Protein AF-A0A2V8UGN7-F1 (afdb_monomer_lite)

pLDDT: mean 77.22, std 15.05, range [33.19, 98.25]

Structure (mmCIF, N/CA/C/O backbone):
data_AF-A0A2V8UGN7-F1
#
_entry.id   AF-A0A2V8UGN7-F1
#
loop_
_atom_site.group_PDB
_atom_site.id
_atom_site.type_symbol
_atom_site.label_atom_id
_atom_site.label_alt_id
_atom_site.label_comp_id
_atom_site.label_asym_id
_atom_site.label_entity_id
_atom_site.label_seq_id
_atom_site.pdbx_PDB_ins_code
_atom_site.Cartn_x
_atom_site.Cartn_y
_atom_site.Cartn_z
_atom_site.occupancy
_atom_site.B_iso_or_equiv
_atom_site.auth_seq_id
_atom_site.auth_comp_id
_atom_site.auth_asym_id
_atom_site.auth_atom_id
_atom_site.pdbx_PDB_model_num
ATOM 1 N N . MET A 1 1 ? -15.338 -8.500 -14.819 1.00 72.00 1 MET A N 1
ATOM 2 C CA . MET A 1 1 ? -15.144 -8.868 -16.241 1.00 72.00 1 MET A CA 1
ATOM 3 C C . MET A 1 1 ? -15.107 -10.379 -16.374 1.00 72.00 1 MET A C 1
ATOM 5 O O . MET A 1 1 ? -14.437 -11.025 -15.579 1.00 72.00 1 MET A O 1
ATOM 9 N N . ASP A 1 2 ? -15.785 -10.918 -17.381 1.00 72.50 2 ASP A N 1
ATOM 10 C CA . ASP A 1 2 ? -15.810 -12.334 -17.727 1.00 72.50 2 ASP A CA 1
ATOM 11 C C . ASP A 1 2 ? -15.238 -12.531 -19.134 1.00 72.50 2 ASP A C 1
ATOM 13 O O . ASP A 1 2 ? -15.900 -12.341 -20.152 1.00 72.50 2 ASP A O 1
ATOM 17 N N . THR A 1 3 ? -13.972 -12.928 -19.200 1.00 68.25 3 THR A N 1
ATOM 18 C CA . THR A 1 3 ? -13.304 -13.133 -20.489 1.00 68.25 3 THR A CA 1
ATOM 19 C C . THR A 1 3 ? -13.644 -14.459 -21.154 1.00 68.25 3 THR A C 1
ATOM 21 O O . THR A 1 3 ? -13.237 -14.655 -22.291 1.00 68.25 3 THR A O 1
ATOM 24 N N . LYS A 1 4 ? -14.335 -15.382 -20.470 1.00 73.25 4 LYS A N 1
ATOM 25 C CA . LYS A 1 4 ? -14.827 -16.615 -21.103 1.00 73.25 4 LYS A CA 1
ATOM 26 C C . LYS A 1 4 ? -16.078 -16.320 -21.918 1.00 73.25 4 LYS A C 1
ATOM 28 O O . LYS A 1 4 ? -16.196 -16.801 -23.036 1.00 73.25 4 LYS A O 1
ATOM 33 N N . ASN A 1 5 ? -16.963 -15.492 -21.367 1.00 74.19 5 ASN A N 1
ATOM 34 C CA . ASN A 1 5 ? -18.189 -15.067 -22.038 1.00 74.19 5 ASN A CA 1
ATOM 35 C C . ASN A 1 5 ? -18.016 -13.786 -22.870 1.00 74.19 5 ASN A C 1
ATOM 37 O O . ASN A 1 5 ? -18.963 -13.353 -23.518 1.00 74.19 5 ASN A O 1
ATOM 41 N N . GLY A 1 6 ? -16.821 -13.186 -22.871 1.00 78.81 6 GLY A N 1
ATOM 42 C CA . GLY A 1 6 ? -16.523 -11.993 -23.662 1.00 78.81 6 GLY A CA 1
ATOM 43 C C . GLY A 1 6 ? -17.274 -10.754 -23.176 1.00 78.81 6 GLY A C 1
ATOM 44 O O . GLY A 1 6 ? -17.647 -9.909 -23.982 1.00 78.81 6 GLY A O 1
ATOM 45 N N . THR A 1 7 ? -17.532 -10.642 -21.872 1.00 81.75 7 THR A N 1
ATOM 46 C CA . THR A 1 7 ? -18.342 -9.558 -21.309 1.00 81.75 7 THR A CA 1
ATOM 47 C C . THR A 1 7 ? -17.647 -8.819 -20.174 1.00 81.75 7 THR A C 1
ATOM 49 O O . THR A 1 7 ? -16.797 -9.347 -19.452 1.00 81.75 7 THR A O 1
ATOM 52 N N . TYR A 1 8 ? -18.010 -7.557 -19.986 1.00 83.50 8 TYR A N 1
ATOM 53 C CA . TYR A 1 8 ? -17.554 -6.748 -18.859 1.00 83.50 8 TYR A CA 1
ATOM 54 C C . TYR A 1 8 ? -18.687 -5.878 -18.340 1.00 83.50 8 TYR A C 1
ATOM 56 O O . TYR A 1 8 ? -19.652 -5.650 -19.043 1.00 83.50 8 TYR A O 1
ATOM 64 N N . PHE A 1 9 ? -18.569 -5.378 -17.120 1.00 83.88 9 PHE A N 1
ATOM 65 C CA . PHE A 1 9 ? -19.458 -4.358 -16.579 1.00 83.88 9 PHE A CA 1
ATOM 66 C C . PHE A 1 9 ? -18.588 -3.292 -15.922 1.00 83.88 9 PHE A C 1
ATOM 68 O O . PHE A 1 9 ? -17.461 -3.581 -15.510 1.00 83.88 9 PHE A O 1
ATOM 75 N N . GLY A 1 10 ? -19.098 -2.073 -15.858 1.00 81.56 10 GLY A N 1
ATOM 76 C CA . GLY A 1 10 ? -18.415 -0.937 -15.264 1.00 81.56 10 GLY A CA 1
ATOM 77 C C . GLY A 1 10 ? -19.348 0.262 -15.210 1.00 81.56 10 GLY A C 1
ATOM 78 O O . GLY A 1 10 ? -20.370 0.307 -15.903 1.00 81.56 10 GLY A O 1
ATOM 79 N N . TYR A 1 11 ? -18.993 1.216 -14.372 1.00 85.75 11 TYR A N 1
ATOM 80 C CA . TYR A 1 11 ? -19.713 2.459 -14.178 1.00 85.75 11 TYR A CA 1
ATOM 81 C C . TYR A 1 11 ? -18.710 3.525 -13.743 1.00 85.75 11 TYR A C 1
ATOM 83 O O . TYR A 1 11 ? -17.656 3.197 -13.195 1.00 85.75 11 TYR A O 1
ATOM 91 N N . ASP A 1 12 ? -19.051 4.781 -13.988 1.00 84.62 12 ASP A N 1
ATOM 92 C CA . ASP A 1 12 ? -18.307 5.911 -13.452 1.00 84.62 12 ASP A CA 1
ATOM 93 C C . ASP A 1 12 ? -18.964 6.354 -12.144 1.00 84.62 12 ASP A C 1
ATOM 95 O O . ASP A 1 12 ? -20.192 6.346 -12.019 1.00 84.62 12 ASP A O 1
ATOM 99 N N . LEU A 1 13 ? -18.146 6.748 -11.172 1.00 85.69 13 LEU A N 1
ATOM 100 C CA . LEU A 1 13 ? -18.608 7.461 -9.988 1.00 85.69 13 LEU A CA 1
ATOM 101 C C . LEU A 1 13 ? -18.265 8.929 -10.151 1.00 85.69 13 LEU A C 1
ATOM 103 O O . LEU A 1 13 ? -17.098 9.284 -10.305 1.00 85.69 13 LEU A O 1
ATOM 107 N N . ASP A 1 14 ? -19.291 9.765 -10.096 1.00 87.00 14 ASP A N 1
ATOM 108 C CA . ASP A 1 14 ? -19.128 11.202 -9.966 1.00 87.00 14 ASP A CA 1
ATOM 109 C C . ASP A 1 14 ? -19.427 11.603 -8.526 1.00 87.00 14 ASP A C 1
ATOM 111 O O . ASP A 1 14 ? -20.443 11.184 -7.964 1.00 87.00 14 ASP A O 1
ATOM 115 N N . VAL A 1 15 ? -18.523 12.362 -7.918 1.00 82.69 15 VAL A N 1
ATOM 116 C CA . VAL A 1 15 ? -18.589 12.717 -6.500 1.00 82.69 15 VAL A CA 1
ATOM 117 C C . VAL A 1 15 ? -18.457 14.223 -6.376 1.00 82.69 15 VAL A C 1
ATOM 119 O O . VAL A 1 15 ? -17.380 14.786 -6.574 1.00 82.69 15 VAL A O 1
ATOM 122 N N . GLU A 1 16 ? -19.555 14.873 -6.008 1.00 83.44 16 GLU A N 1
ATOM 123 C CA . GLU A 1 16 ? -19.607 16.316 -5.805 1.00 83.44 16 GLU A CA 1
ATOM 124 C C . GLU A 1 16 ? -19.703 16.624 -4.305 1.00 83.44 16 GLU A C 1
ATOM 126 O O . GLU A 1 16 ? -20.631 16.156 -3.639 1.00 83.44 16 GLU A O 1
ATOM 131 N N . PRO A 1 17 ? -18.773 17.398 -3.718 1.00 80.44 17 PRO A N 1
ATOM 132 C CA . PRO A 1 17 ? -18.920 17.834 -2.337 1.00 80.44 17 PRO A CA 1
ATOM 133 C C . PRO A 1 17 ? -20.081 18.829 -2.231 1.00 80.44 17 PRO A C 1
ATOM 135 O O . PRO A 1 17 ? -20.167 19.769 -3.016 1.00 80.44 17 PRO A O 1
ATOM 138 N N . LEU A 1 18 ? -20.939 18.665 -1.224 1.00 79.81 18 LEU A N 1
ATOM 139 C CA . LEU A 1 18 ? -21.924 19.672 -0.832 1.00 79.81 18 LEU A CA 1
ATOM 140 C C . LEU A 1 18 ? -21.246 20.662 0.125 1.00 79.81 18 LEU A C 1
ATOM 142 O O . LEU A 1 18 ? -20.974 20.281 1.276 1.00 79.81 18 LEU A O 1
ATOM 146 N N . PRO A 1 19 ? -20.977 21.911 -0.308 1.00 72.06 19 PRO A N 1
ATOM 147 C CA . PRO A 1 19 ? -20.311 22.903 0.529 1.00 72.06 19 PRO A CA 1
ATOM 148 C C . PRO A 1 19 ? -21.030 23.074 1.870 1.00 72.06 19 PRO A C 1
ATOM 150 O O . PRO A 1 19 ? -22.247 22.912 1.958 1.00 72.06 19 PRO A O 1
ATOM 153 N N . ASP A 1 20 ? -20.264 23.345 2.926 1.00 67.88 20 ASP A N 1
ATOM 154 C CA . ASP A 1 20 ? -20.749 23.683 4.276 1.00 67.88 20 ASP A CA 1
ATOM 155 C C . ASP A 1 20 ? -21.541 22.596 5.031 1.00 67.88 20 ASP A C 1
ATOM 157 O O . ASP A 1 20 ? -21.891 22.782 6.194 1.00 67.88 20 ASP A O 1
ATOM 161 N N . SER A 1 21 ? -21.793 21.436 4.417 1.00 71.56 21 SER A N 1
ATOM 162 C CA . SER A 1 21 ? -22.593 20.356 5.020 1.00 71.56 21 SER A CA 1
ATOM 163 C C . SER A 1 21 ? -21.782 19.145 5.476 1.00 71.56 21 SER A C 1
ATOM 165 O O . SER A 1 21 ? -22.296 18.285 6.190 1.00 71.56 21 SER A O 1
ATOM 167 N N . GLY A 1 22 ? -20.534 19.033 5.019 1.00 68.81 22 GLY A N 1
ATOM 168 C CA . GLY A 1 22 ? -19.742 17.830 5.231 1.00 68.81 22 GLY A CA 1
ATOM 169 C C . GLY A 1 22 ? -20.202 16.621 4.396 1.00 68.81 22 GLY A C 1
ATOM 170 O O . GLY A 1 22 ? -19.683 15.525 4.594 1.00 68.81 22 GLY A O 1
ATOM 171 N N . LYS A 1 23 ? -21.132 16.780 3.450 1.00 79.88 23 LYS A N 1
ATOM 172 C CA . LYS A 1 23 ? -21.700 15.672 2.664 1.00 79.88 23 LYS A CA 1
ATOM 173 C C . LYS A 1 23 ? -21.198 15.657 1.224 1.00 79.88 23 LYS A C 1
ATOM 175 O O . LYS A 1 23 ? -20.605 16.625 0.749 1.00 79.88 23 LYS A O 1
ATOM 180 N N . PHE A 1 24 ? -21.464 14.557 0.537 1.00 84.50 24 PHE A N 1
ATOM 181 C CA . PHE A 1 24 ? -21.145 14.336 -0.867 1.00 84.50 24 PHE A CA 1
ATOM 182 C C . PHE A 1 24 ? -22.391 13.866 -1.606 1.00 84.50 24 PHE A C 1
ATOM 184 O O . PHE A 1 24 ? -23.178 13.096 -1.060 1.00 84.50 24 PHE A O 1
ATOM 191 N N . ILE A 1 25 ? -22.552 14.297 -2.851 1.00 89.31 25 ILE A N 1
ATOM 192 C CA . ILE A 1 25 ? -23.490 13.701 -3.796 1.00 89.31 25 ILE A CA 1
ATOM 193 C C . ILE A 1 25 ? -22.698 12.705 -4.632 1.00 89.31 25 ILE A C 1
ATOM 195 O O . ILE A 1 25 ? -21.792 13.091 -5.367 1.00 89.31 25 ILE A O 1
ATOM 199 N N . VAL A 1 26 ? -23.043 11.427 -4.512 1.00 88.69 26 VAL A N 1
ATOM 200 C CA . VAL A 1 26 ? -22.463 10.341 -5.299 1.00 88.69 26 VAL A CA 1
ATOM 201 C C . VAL A 1 26 ? -23.443 9.945 -6.390 1.00 88.69 26 VAL A C 1
ATOM 203 O O . VAL A 1 26 ? -24.560 9.510 -6.110 1.00 88.69 26 VAL A O 1
ATOM 206 N N . SER A 1 27 ? -23.018 10.076 -7.642 1.00 88.94 27 SER A N 1
ATOM 207 C CA . SER A 1 27 ? -23.798 9.695 -8.818 1.00 88.94 27 SER A CA 1
ATOM 208 C C . SER A 1 27 ? -23.131 8.533 -9.539 1.00 88.94 27 SER A C 1
ATOM 210 O O . SER A 1 27 ? -21.966 8.614 -9.922 1.00 88.94 27 SER A O 1
ATOM 212 N N . VAL A 1 28 ? -23.891 7.465 -9.777 1.00 87.25 28 VAL A N 1
ATOM 213 C CA . VAL A 1 28 ? -23.444 6.324 -10.582 1.00 87.25 28 VAL A CA 1
ATOM 214 C C . VAL A 1 28 ? -23.821 6.593 -12.036 1.00 87.25 28 VAL A C 1
ATOM 216 O O . VAL A 1 28 ? -25.002 6.719 -12.360 1.00 87.25 28 VAL A O 1
ATOM 219 N N . LYS A 1 29 ? -22.831 6.685 -12.920 1.00 84.62 29 LYS A N 1
ATOM 220 C CA . LYS A 1 29 ? -23.007 7.006 -14.341 1.00 84.62 29 LYS A CA 1
ATOM 221 C C . LYS A 1 29 ? -22.592 5.831 -15.232 1.00 84.62 29 LYS A C 1
ATOM 223 O O . LYS A 1 29 ? -21.823 4.967 -14.801 1.00 84.62 29 LYS A O 1
ATOM 228 N N . PRO A 1 30 ? -23.084 5.764 -16.482 1.00 84.56 30 PRO A N 1
ATOM 229 C CA . PRO A 1 30 ? -22.526 4.854 -17.472 1.00 84.56 30 PRO A CA 1
ATOM 230 C C . PRO A 1 30 ? -21.013 5.013 -17.573 1.00 84.56 30 PRO A C 1
ATOM 232 O O . PRO A 1 30 ? -20.519 6.135 -17.527 1.00 84.56 30 PRO A O 1
ATOM 235 N N . LEU A 1 31 ? -20.302 3.891 -17.708 1.00 83.94 31 LEU A N 1
ATOM 236 C CA . LEU A 1 31 ? -18.858 3.902 -17.917 1.00 83.94 31 LEU A CA 1
ATOM 237 C C . LEU A 1 31 ? -18.537 4.747 -19.155 1.00 83.94 31 LEU A C 1
ATOM 239 O O . LEU A 1 31 ? -19.036 4.452 -20.243 1.00 83.94 31 LEU A O 1
ATOM 243 N N . SER A 1 32 ? -17.702 5.768 -18.992 1.00 83.19 32 SER A N 1
ATOM 244 C CA . SER A 1 32 ? -17.280 6.646 -20.091 1.00 83.19 32 SER A CA 1
ATOM 245 C C . SER A 1 32 ? -16.385 5.946 -21.113 1.00 83.19 32 SER A C 1
ATOM 247 O O . SER A 1 32 ? -16.358 6.348 -22.275 1.00 83.19 32 SER A O 1
ATOM 249 N N . LEU A 1 33 ? -15.689 4.880 -20.708 1.00 80.69 33 LEU A N 1
ATOM 250 C CA . LEU A 1 33 ? -14.863 4.072 -21.602 1.00 80.69 33 LEU A CA 1
ATOM 251 C C . LEU A 1 33 ? -15.715 3.264 -22.584 1.00 80.69 33 LEU A C 1
ATOM 253 O O . LEU A 1 33 ? -16.588 2.473 -22.208 1.00 80.69 33 LEU A O 1
ATOM 257 N N . THR A 1 34 ? -15.382 3.390 -23.863 1.00 84.19 34 THR A N 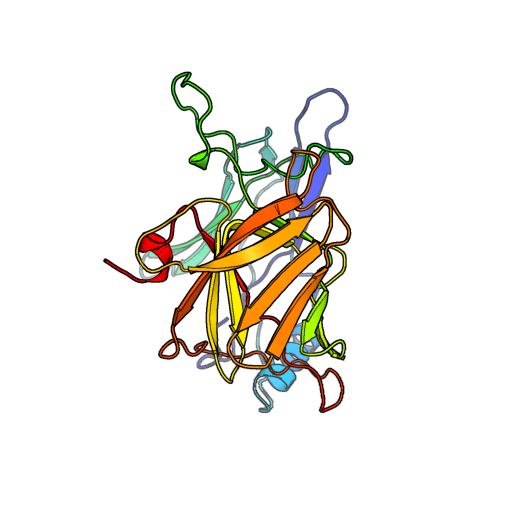1
ATOM 258 C CA . THR A 1 34 ? -15.980 2.612 -24.944 1.00 84.19 34 THR A CA 1
ATOM 259 C C . THR A 1 34 ? -15.566 1.144 -24.875 1.00 84.19 34 THR A C 1
ATOM 261 O O . THR A 1 34 ? -14.509 0.775 -24.360 1.00 84.19 34 THR A O 1
ATOM 264 N N . SER A 1 35 ? -16.371 0.269 -25.477 1.00 82.00 35 SER A N 1
ATOM 265 C CA . SER A 1 35 ? -16.049 -1.159 -25.567 1.00 82.00 35 SER A CA 1
ATOM 266 C C . SER A 1 35 ? -14.752 -1.426 -26.317 1.00 82.00 35 SER A C 1
ATOM 268 O O . SER A 1 35 ? -14.060 -2.378 -25.975 1.00 82.00 35 SER A O 1
ATOM 270 N N . SER A 1 36 ? -14.382 -0.581 -27.284 1.00 80.69 36 SER A N 1
ATOM 271 C CA . SER A 1 36 ? -13.077 -0.639 -27.949 1.00 80.69 36 SER A CA 1
ATOM 272 C C . SER A 1 36 ? -11.928 -0.279 -27.017 1.00 80.69 36 SER A C 1
ATOM 274 O O . SER A 1 36 ? -10.909 -0.954 -27.064 1.00 80.69 36 SER A O 1
ATOM 276 N N . GLU A 1 37 ? -12.082 0.725 -26.152 1.00 80.19 37 GLU A N 1
ATOM 277 C CA . GLU A 1 37 ? -11.045 1.114 -25.187 1.00 80.19 37 GLU A CA 1
ATOM 278 C C . GLU A 1 37 ? -10.878 0.048 -24.107 1.00 80.19 37 GLU A C 1
ATOM 280 O O . GLU A 1 37 ? -9.760 -0.368 -23.822 1.00 80.19 37 GLU A O 1
ATOM 285 N N . VAL A 1 38 ? -11.983 -0.490 -23.582 1.00 79.62 38 VAL A N 1
ATOM 286 C CA . VAL A 1 38 ? -11.940 -1.602 -22.622 1.00 79.62 38 VAL A CA 1
ATOM 287 C C . VAL A 1 38 ? -11.382 -2.868 -23.274 1.00 79.62 38 VAL A C 1
ATOM 289 O O . VAL A 1 38 ? -10.547 -3.552 -22.690 1.00 79.62 38 VAL A O 1
ATOM 292 N N . SER A 1 39 ? -11.796 -3.182 -24.503 1.00 80.75 39 SER A N 1
ATOM 293 C CA . SER A 1 39 ? -11.271 -4.331 -25.248 1.00 80.75 39 SER A CA 1
ATOM 294 C C . SER A 1 39 ? -9.797 -4.162 -25.584 1.00 80.75 39 SER A C 1
ATOM 296 O O . SER A 1 39 ? -9.063 -5.138 -25.491 1.00 80.75 39 SER A O 1
ATOM 298 N N . ALA A 1 40 ? -9.341 -2.961 -25.940 1.00 76.81 40 ALA A N 1
ATOM 299 C CA . ALA A 1 40 ? -7.933 -2.671 -26.190 1.00 76.81 40 ALA A CA 1
ATOM 300 C C . ALA A 1 40 ? -7.111 -2.814 -24.906 1.00 76.81 40 ALA A C 1
ATOM 302 O O . ALA A 1 40 ? -6.085 -3.488 -24.924 1.00 76.81 40 ALA A O 1
ATOM 303 N N . GLU A 1 41 ? -7.610 -2.280 -23.790 1.00 73.12 41 GLU A N 1
ATOM 304 C CA . GLU A 1 41 ? -6.994 -2.394 -22.466 1.00 73.12 41 GLU A CA 1
ATOM 305 C C . GLU A 1 41 ? -6.919 -3.850 -21.987 1.00 73.12 41 GLU A C 1
ATOM 307 O O . GLU A 1 41 ? -5.962 -4.268 -21.344 1.00 73.12 41 GLU A O 1
ATOM 312 N N . VAL A 1 42 ? -7.918 -4.672 -22.303 1.00 72.31 42 VAL A N 1
ATOM 313 C CA . VAL A 1 42 ? -7.916 -6.084 -21.904 1.00 72.31 42 VAL A CA 1
ATOM 314 C C . VAL A 1 42 ? -7.122 -6.944 -22.883 1.00 72.31 42 VAL A C 1
ATOM 316 O O . VAL A 1 42 ? -6.427 -7.865 -22.455 1.00 72.31 42 VAL A O 1
ATOM 319 N N . SER A 1 43 ? -7.188 -6.642 -24.179 1.00 75.50 43 SER A N 1
ATOM 320 C CA . SER A 1 43 ? -6.427 -7.343 -25.217 1.00 75.50 43 SER A CA 1
ATOM 321 C C . SER A 1 43 ? -4.931 -7.095 -25.068 1.00 75.50 43 SER A C 1
ATOM 323 O O . SER A 1 43 ? -4.146 -8.027 -25.244 1.00 75.50 43 SER A O 1
ATOM 325 N N . SER A 1 44 ? -4.536 -5.875 -24.686 1.00 64.94 44 SER A N 1
ATOM 326 C CA . SER A 1 44 ? -3.152 -5.548 -24.338 1.00 64.94 44 SER A CA 1
ATOM 327 C C . SER A 1 44 ? -2.703 -6.344 -23.111 1.00 64.94 44 SER A C 1
ATOM 329 O O . SER A 1 44 ? -1.688 -7.031 -23.173 1.00 64.94 44 SER A O 1
ATOM 331 N N . ARG A 1 45 ? -3.514 -6.378 -22.042 1.00 63.84 45 ARG A N 1
ATOM 332 C CA . ARG A 1 45 ? -3.233 -7.148 -20.814 1.00 63.84 45 ARG A CA 1
ATOM 333 C C . ARG A 1 45 ? -3.173 -8.664 -21.022 1.00 63.84 45 ARG A C 1
ATOM 335 O O . ARG A 1 45 ? -2.501 -9.347 -20.254 1.00 63.84 45 ARG A O 1
ATOM 342 N N . LYS A 1 46 ? -3.907 -9.212 -21.997 1.00 65.44 46 LYS A N 1
ATOM 343 C CA . LYS A 1 46 ? -3.994 -10.664 -22.246 1.00 65.44 46 LYS A CA 1
ATOM 344 C C . LYS A 1 46 ? -3.187 -11.152 -23.449 1.00 65.44 46 LYS A C 1
ATOM 346 O O . LYS A 1 46 ? -3.202 -12.352 -23.709 1.00 65.44 46 LYS A O 1
ATOM 351 N N . HIS A 1 47 ? -2.511 -10.259 -24.179 1.00 61.31 47 HIS A N 1
ATOM 352 C CA . HIS A 1 47 ? -1.851 -10.558 -25.460 1.00 61.31 47 HIS A CA 1
ATOM 353 C C . HIS A 1 47 ? -2.732 -11.378 -26.423 1.00 61.31 47 HIS A C 1
ATOM 355 O O . HIS A 1 47 ? -2.250 -12.204 -27.198 1.00 61.31 47 HIS A O 1
ATOM 361 N N . GLN A 1 48 ? -4.044 -11.161 -26.364 1.00 67.31 48 GLN A N 1
ATOM 362 C CA . GLN A 1 48 ? -5.041 -11.879 -27.145 1.00 67.31 48 GLN A CA 1
ATOM 363 C C . GLN A 1 48 ? -6.119 -10.886 -27.548 1.00 67.31 48 GLN A C 1
ATOM 365 O O . GLN A 1 48 ? -6.615 -10.151 -26.700 1.00 67.31 48 GLN A O 1
ATOM 370 N N . SER A 1 49 ? -6.498 -10.873 -28.828 1.00 71.44 49 SER A N 1
ATOM 371 C CA . SER A 1 49 ? -7.622 -10.056 -29.282 1.00 71.44 49 SER A CA 1
ATOM 372 C C . SER A 1 49 ? -8.907 -10.574 -28.641 1.00 71.44 49 SER A C 1
ATOM 374 O O . SER A 1 49 ? -9.340 -11.697 -28.908 1.00 71.44 49 SER A O 1
ATOM 376 N N . LEU A 1 50 ? -9.481 -9.763 -27.758 1.00 70.88 50 LEU A N 1
ATOM 377 C CA . LEU A 1 50 ? -10.741 -10.034 -27.089 1.00 70.88 50 LEU A CA 1
ATOM 378 C C . LEU A 1 50 ? -11.707 -8.911 -27.431 1.00 70.88 50 LEU A C 1
ATOM 380 O O . LEU A 1 50 ? -11.497 -7.764 -27.045 1.00 70.88 50 LEU A O 1
ATOM 384 N N . ALA A 1 51 ? -12.775 -9.254 -28.144 1.00 78.06 51 ALA A N 1
ATOM 385 C CA . ALA A 1 51 ? -13.913 -8.369 -28.322 1.00 78.06 51 ALA A CA 1
ATOM 386 C C . ALA A 1 51 ? -14.815 -8.511 -27.093 1.00 78.06 51 ALA A C 1
ATOM 388 O O . ALA A 1 51 ? -15.510 -9.516 -26.944 1.00 78.06 51 ALA A O 1
ATOM 389 N N . LEU A 1 52 ? -14.750 -7.536 -26.188 1.00 78.50 52 LEU A N 1
ATOM 390 C CA . LEU A 1 52 ? -15.574 -7.515 -24.989 1.00 78.50 52 LEU A CA 1
ATOM 391 C C . LEU A 1 52 ? -16.822 -6.664 -25.200 1.00 78.50 52 LEU A C 1
ATOM 393 O O . LEU A 1 52 ? -16.752 -5.541 -25.699 1.00 78.50 52 LEU A O 1
ATOM 397 N N . VAL A 1 53 ? -17.958 -7.183 -24.748 1.00 82.19 53 VAL A N 1
ATOM 398 C CA . VAL A 1 53 ? -19.254 -6.505 -24.809 1.00 82.19 53 VAL A CA 1
ATOM 399 C C . VAL A 1 53 ? -19.649 -6.011 -23.410 1.00 82.19 53 VAL A C 1
ATOM 401 O O . VAL A 1 53 ? -19.529 -6.769 -22.440 1.00 82.19 53 VAL A O 1
ATOM 404 N N . PRO A 1 54 ? -20.109 -4.756 -23.264 1.00 81.56 54 PRO A N 1
ATOM 405 C CA . PRO A 1 54 ? -20.538 -4.223 -21.983 1.00 81.56 54 PRO A CA 1
ATOM 406 C C . PRO A 1 54 ? -21.867 -4.843 -21.556 1.00 81.56 54 PRO A C 1
ATOM 408 O O . PRO A 1 54 ? -22.806 -4.977 -22.336 1.00 81.56 54 PRO A O 1
ATOM 411 N N . ILE A 1 55 ? -21.956 -5.142 -20.271 1.00 79.56 55 ILE A N 1
ATOM 412 C CA . ILE A 1 55 ? -23.175 -5.386 -19.526 1.00 79.56 55 ILE A CA 1
ATOM 413 C C . ILE A 1 55 ? -23.388 -4.128 -18.695 1.00 79.56 55 ILE A C 1
ATOM 415 O O . ILE A 1 55 ? -22.688 -3.883 -17.711 1.00 79.56 55 ILE A O 1
ATOM 419 N N . SER A 1 56 ? -24.330 -3.304 -19.135 1.00 70.81 56 SER A N 1
ATOM 420 C CA . SER A 1 56 ? -24.731 -2.109 -18.403 1.00 70.81 56 SER A CA 1
ATOM 421 C C . SER A 1 56 ? -25.697 -2.464 -17.278 1.00 70.81 56 SER A C 1
ATOM 423 O O . SER A 1 56 ? -26.477 -3.418 -17.370 1.00 70.81 56 SER A O 1
ATOM 425 N N . LEU A 1 57 ? -25.689 -1.634 -16.239 1.00 71.62 57 LEU A N 1
ATOM 426 C CA . LEU A 1 57 ? -26.766 -1.595 -15.259 1.00 71.62 57 LEU A CA 1
ATOM 427 C C . LEU A 1 57 ? -28.101 -1.408 -15.991 1.00 71.62 57 LEU A C 1
ATOM 429 O O . LEU A 1 57 ? -28.226 -0.547 -16.861 1.00 71.62 57 LEU A O 1
ATOM 433 N N . THR A 1 58 ? -29.118 -2.204 -15.643 1.00 66.38 58 THR A N 1
ATOM 434 C CA . THR A 1 58 ? -30.449 -2.048 -16.263 1.00 66.38 58 THR A CA 1
ATOM 435 C C . THR A 1 58 ? -31.075 -0.694 -15.919 1.00 66.38 58 THR A C 1
ATOM 437 O O . THR A 1 58 ? -31.884 -0.167 -16.679 1.00 66.38 58 THR A O 1
ATOM 440 N N . ARG A 1 59 ? -30.712 -0.142 -14.758 1.00 73.50 59 ARG A N 1
ATOM 441 C CA . ARG A 1 59 ? -31.065 1.201 -14.313 1.00 73.50 59 ARG A CA 1
ATOM 442 C C . ARG A 1 59 ? -29.947 1.713 -13.412 1.00 73.50 59 ARG A C 1
ATOM 444 O O . ARG A 1 59 ? -29.531 0.998 -12.505 1.00 73.50 59 ARG A O 1
ATOM 451 N N . TYR A 1 60 ? -29.498 2.934 -13.665 1.00 80.44 60 TYR A N 1
ATOM 452 C CA . TYR A 1 60 ? -28.612 3.646 -12.754 1.00 80.44 60 TYR A CA 1
ATOM 453 C C . TYR A 1 60 ? -29.451 4.221 -11.604 1.00 80.44 60 TYR A C 1
ATOM 455 O O . TYR A 1 60 ? -30.542 4.735 -11.867 1.00 80.44 60 TYR A O 1
ATOM 463 N N . PRO A 1 61 ? -29.015 4.071 -10.344 1.00 84.38 61 PRO A N 1
ATOM 464 C CA . PRO A 1 61 ? -29.718 4.646 -9.205 1.00 84.38 61 PRO A CA 1
ATOM 465 C C . PRO A 1 61 ? -29.690 6.176 -9.269 1.00 84.38 61 PRO A C 1
ATOM 467 O O . PRO A 1 61 ? -28.784 6.767 -9.855 1.00 84.38 61 PRO A O 1
ATOM 470 N N . GLU A 1 62 ? -30.671 6.808 -8.629 1.00 88.81 62 GLU A N 1
ATOM 471 C CA . GLU A 1 62 ? -30.633 8.253 -8.397 1.00 88.81 62 GLU A CA 1
ATOM 472 C C . GLU A 1 62 ? -29.401 8.624 -7.549 1.00 88.81 62 GLU A C 1
ATOM 474 O O . GLU A 1 62 ? -28.964 7.800 -6.733 1.00 88.81 62 GLU A O 1
ATOM 479 N N . PRO A 1 63 ? -28.850 9.844 -7.698 1.00 90.62 63 PRO A N 1
ATOM 480 C CA . PRO A 1 63 ? -27.742 10.314 -6.876 1.00 90.62 63 PRO A CA 1
ATOM 481 C C . PRO A 1 63 ? -28.025 10.158 -5.380 1.00 90.62 63 PRO A C 1
ATOM 483 O O . PRO A 1 63 ? -29.122 10.457 -4.904 1.00 90.62 63 PRO A O 1
ATOM 486 N N . GLN A 1 64 ? -27.028 9.688 -4.638 1.00 87.75 64 GLN A N 1
ATOM 487 C CA . GLN A 1 64 ? -27.124 9.467 -3.199 1.00 87.75 64 GLN A CA 1
ATOM 488 C C . GLN A 1 64 ? -26.346 10.542 -2.455 1.00 87.75 64 GLN A C 1
ATOM 490 O O . GLN A 1 64 ? -25.195 10.824 -2.784 1.00 87.75 64 GLN A O 1
ATOM 495 N N . THR A 1 65 ? -26.958 11.117 -1.424 1.00 90.06 65 THR A N 1
ATOM 496 C CA . THR A 1 65 ? -26.252 12.018 -0.513 1.00 90.06 65 THR A CA 1
ATOM 497 C C . THR A 1 65 ? -25.631 11.198 0.606 1.00 90.06 65 THR A C 1
ATOM 499 O O . THR A 1 65 ? -26.356 10.663 1.443 1.00 90.06 65 THR A O 1
ATOM 502 N N . LEU A 1 66 ? -24.305 11.133 0.635 1.00 81.56 66 LEU A N 1
ATOM 503 C CA . LEU A 1 66 ? -23.538 10.399 1.636 1.00 81.56 66 LEU A CA 1
ATOM 504 C C . LEU A 1 66 ? -22.803 11.362 2.568 1.00 81.56 66 LEU A C 1
ATOM 506 O O . LEU A 1 66 ? -22.285 12.400 2.146 1.00 81.56 66 LEU A O 1
ATOM 510 N N . SER A 1 67 ? -22.759 11.018 3.846 1.00 79.75 67 SER A N 1
ATOM 511 C CA . SER A 1 67 ? -21.845 11.611 4.816 1.00 79.75 67 SER A CA 1
ATOM 512 C C . SER A 1 67 ? -20.503 10.884 4.758 1.00 79.75 67 SER A C 1
ATOM 514 O O . SER A 1 67 ? -20.374 9.793 4.206 1.00 79.75 67 SER A O 1
ATOM 516 N N . GLU A 1 68 ? -19.481 11.502 5.330 1.00 67.62 68 GLU A N 1
ATOM 517 C CA . GLU A 1 68 ? -18.173 10.874 5.481 1.00 67.62 68 GLU A CA 1
ATOM 518 C C . GLU A 1 68 ? -18.266 9.613 6.355 1.00 67.62 68 GLU A C 1
ATOM 520 O O . GLU A 1 68 ? -18.815 9.664 7.455 1.00 67.62 68 GLU A O 1
ATOM 525 N N . GLY A 1 69 ? -17.764 8.486 5.841 1.00 60.06 69 GLY A N 1
ATOM 526 C CA . GLY A 1 69 ? -17.866 7.176 6.495 1.00 60.06 69 GLY A CA 1
ATOM 527 C C . GLY A 1 69 ? -19.169 6.404 6.236 1.00 60.06 69 GLY A C 1
ATOM 528 O O . GLY A 1 69 ? -19.260 5.248 6.650 1.00 60.06 69 GLY A O 1
ATOM 529 N N . ASP A 1 70 ? -20.149 6.983 5.530 1.00 67.75 70 ASP A N 1
ATOM 530 C CA . ASP A 1 70 ? -21.339 6.242 5.095 1.00 67.75 70 ASP A CA 1
ATOM 531 C C . ASP A 1 70 ? -20.970 5.215 4.011 1.00 67.75 70 ASP A C 1
ATOM 533 O O . ASP A 1 70 ? -20.139 5.476 3.136 1.00 67.75 70 ASP A O 1
ATOM 537 N N . LEU A 1 71 ? -21.636 4.056 4.049 1.00 66.50 71 LEU A N 1
ATOM 538 C CA . LEU A 1 71 ? -21.505 2.998 3.049 1.00 66.50 71 LEU A CA 1
ATOM 539 C C . LEU A 1 71 ? -22.754 2.939 2.169 1.00 66.50 71 LEU A C 1
ATOM 541 O O . LEU A 1 71 ? -23.872 2.776 2.663 1.00 66.50 71 LEU A O 1
ATOM 545 N N . TYR A 1 72 ? -22.559 3.011 0.858 1.00 79.00 72 TYR A N 1
ATOM 546 C CA . TYR A 1 72 ? -23.600 2.827 -0.141 1.00 79.00 72 TYR A CA 1
ATOM 547 C C . TYR A 1 72 ? -23.419 1.496 -0.872 1.00 79.00 72 TYR A C 1
ATOM 549 O O . TYR A 1 72 ? -22.398 1.261 -1.513 1.00 79.00 72 TYR A O 1
ATOM 557 N N . LEU A 1 73 ? -24.426 0.625 -0.786 1.00 80.88 73 LEU A N 1
ATOM 558 C CA . LEU A 1 73 ? -24.429 -0.671 -1.462 1.00 80.88 73 LEU A CA 1
ATOM 559 C C . LEU A 1 73 ? -25.051 -0.542 -2.853 1.00 80.88 73 LEU A C 1
ATOM 561 O O . LEU A 1 73 ? -26.241 -0.243 -2.987 1.00 80.88 73 LEU A O 1
ATOM 565 N N . LEU A 1 74 ? -24.259 -0.812 -3.885 1.00 82.94 74 LEU A N 1
ATOM 566 C CA . LEU A 1 74 ? -24.697 -0.800 -5.273 1.00 82.94 74 LEU A CA 1
ATOM 567 C C . LEU A 1 74 ? -24.852 -2.228 -5.797 1.00 82.94 74 LEU A C 1
ATOM 569 O O . LEU A 1 74 ? -23.874 -2.946 -5.978 1.00 82.94 74 LEU A O 1
ATOM 573 N N . ASP A 1 75 ? -26.079 -2.624 -6.129 1.00 81.94 75 ASP A N 1
ATOM 574 C CA . ASP A 1 75 ? -26.336 -3.850 -6.889 1.00 81.94 75 ASP A CA 1
ATOM 575 C C . ASP A 1 75 ? -25.855 -3.662 -8.342 1.00 81.94 75 ASP A C 1
ATOM 577 O O . ASP A 1 75 ? -26.555 -3.079 -9.172 1.00 81.94 75 ASP A O 1
ATOM 581 N N . VAL A 1 76 ? -24.660 -4.157 -8.667 1.00 77.44 76 VAL A N 1
ATOM 582 C CA . VAL A 1 76 ? -24.025 -3.951 -9.979 1.00 77.44 76 VAL A CA 1
ATOM 583 C C . VAL A 1 76 ? -24.578 -4.892 -11.044 1.00 77.44 76 VAL A C 1
ATOM 585 O O . VAL A 1 76 ? -24.874 -4.482 -12.167 1.00 77.44 76 VAL A O 1
ATOM 588 N N . LEU A 1 77 ? -24.733 -6.171 -10.704 1.00 75.50 77 LEU A N 1
ATOM 589 C CA . LEU A 1 77 ? -25.333 -7.171 -11.583 1.00 75.50 77 LEU A CA 1
ATOM 590 C C . LEU A 1 77 ? -26.284 -8.050 -10.794 1.00 75.50 77 LEU A C 1
ATOM 592 O O . LEU A 1 77 ? -25.936 -8.546 -9.729 1.00 75.50 77 LEU A O 1
ATOM 596 N N . VAL A 1 78 ? -27.462 -8.295 -11.361 1.00 71.06 78 VAL A N 1
ATOM 597 C CA . VAL A 1 78 ? -28.468 -9.188 -10.786 1.00 71.06 78 VAL A CA 1
ATOM 598 C C . VAL A 1 78 ? -28.821 -10.243 -11.822 1.00 71.06 78 VAL A C 1
ATOM 600 O O . VAL A 1 78 ? -29.402 -9.938 -12.866 1.00 71.06 78 VAL A O 1
ATOM 603 N N . ASN A 1 79 ? -28.505 -11.501 -11.530 1.00 67.44 79 ASN A N 1
ATOM 604 C CA . ASN A 1 79 ? -29.030 -12.621 -12.293 1.00 67.44 79 ASN A CA 1
ATOM 605 C C . ASN A 1 79 ? -30.513 -12.786 -11.938 1.00 67.44 79 ASN A C 1
ATOM 607 O O . ASN A 1 79 ? -30.856 -13.272 -10.864 1.00 67.44 79 ASN A O 1
ATOM 611 N N . ARG A 1 80 ? -31.413 -12.377 -12.839 1.00 67.94 80 ARG A N 1
ATOM 612 C CA . ARG A 1 80 ? -32.865 -12.404 -12.584 1.00 67.94 80 ARG A CA 1
ATOM 613 C C . ARG A 1 80 ? -33.453 -13.812 -12.485 1.00 67.94 80 ARG A C 1
ATOM 615 O O . ARG A 1 80 ? -34.537 -13.965 -11.938 1.00 67.94 80 ARG A O 1
ATOM 62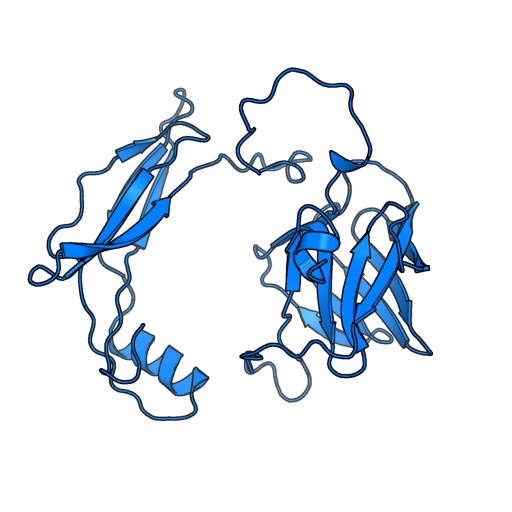2 N N . THR A 1 81 ? -32.758 -14.821 -13.005 1.00 71.12 81 THR A N 1
ATOM 623 C CA . THR A 1 81 ? -33.202 -16.218 -12.965 1.00 71.12 81 THR A CA 1
ATOM 624 C C . THR A 1 81 ? -32.819 -16.890 -11.651 1.00 71.12 81 THR A C 1
ATOM 626 O O . THR A 1 81 ? -33.605 -17.664 -11.116 1.00 71.12 81 THR A O 1
ATOM 629 N N . THR A 1 82 ? -31.628 -16.597 -11.120 1.00 74.88 82 THR A N 1
ATOM 630 C CA . THR A 1 82 ? -31.115 -17.233 -9.892 1.00 74.88 82 THR A CA 1
ATOM 631 C C . THR A 1 82 ? -31.207 -16.345 -8.651 1.00 74.88 82 THR A C 1
ATOM 633 O O . THR A 1 82 ? -30.997 -16.827 -7.544 1.00 74.88 82 THR A O 1
ATOM 636 N N . GLY A 1 83 ? -31.482 -15.048 -8.814 1.00 72.62 83 GLY A N 1
ATOM 637 C CA . GLY A 1 83 ? -31.480 -14.053 -7.738 1.00 72.62 83 GLY A CA 1
ATOM 638 C C . GLY A 1 83 ? -30.084 -13.658 -7.242 1.00 72.62 83 GLY A C 1
ATOM 639 O O . GLY A 1 83 ? -29.979 -12.806 -6.363 1.00 72.62 83 GLY A O 1
ATOM 640 N N . GLN A 1 84 ? -29.015 -14.246 -7.790 1.00 69.75 84 GLN A N 1
ATOM 641 C CA . GLN A 1 84 ? -27.640 -13.925 -7.405 1.00 69.75 84 GLN A CA 1
ATOM 642 C C . GLN A 1 84 ? -27.278 -12.496 -7.803 1.00 69.75 84 GLN A C 1
ATOM 644 O O . GLN A 1 84 ? -27.600 -12.053 -8.910 1.00 69.75 84 GLN A O 1
ATOM 649 N N . LYS A 1 85 ? -26.572 -11.800 -6.910 1.00 76.94 85 LYS A N 1
ATOM 650 C CA . LYS A 1 85 ? -26.158 -10.414 -7.104 1.00 76.94 85 LYS A CA 1
ATOM 651 C C . LYS A 1 85 ? -24.654 -10.252 -6.949 1.00 76.94 85 LYS A C 1
ATOM 653 O O . LYS A 1 85 ? -24.039 -10.919 -6.122 1.00 76.94 85 LYS A O 1
ATOM 658 N N . ILE A 1 86 ? -24.092 -9.340 -7.729 1.00 75.44 86 ILE A N 1
ATOM 659 C CA . ILE A 1 86 ? -22.799 -8.719 -7.457 1.00 75.44 86 ILE A CA 1
ATOM 660 C C . ILE A 1 86 ? -23.115 -7.360 -6.851 1.00 75.44 86 ILE A C 1
ATOM 662 O O . ILE A 1 86 ? -23.787 -6.554 -7.496 1.00 75.44 86 ILE A O 1
ATOM 666 N N . VAL A 1 87 ? -22.657 -7.149 -5.622 1.00 78.00 87 VAL A N 1
ATOM 667 C CA . VAL A 1 87 ? -22.835 -5.909 -4.866 1.00 78.00 87 VAL A CA 1
ATOM 668 C C . VAL A 1 87 ? -21.475 -5.242 -4.736 1.00 78.00 87 VAL A C 1
ATOM 670 O O . VAL A 1 87 ? -20.482 -5.930 -4.504 1.00 78.00 87 VAL A O 1
ATOM 673 N N . ASP A 1 88 ? -21.444 -3.930 -4.916 1.00 73.50 88 ASP A N 1
ATOM 674 C CA . ASP A 1 88 ? -20.279 -3.094 -4.664 1.00 73.50 88 ASP A CA 1
ATOM 675 C C . ASP A 1 88 ? -20.532 -2.203 -3.449 1.00 73.50 88 ASP A C 1
ATOM 677 O O . ASP A 1 88 ? -21.659 -1.750 -3.228 1.00 73.50 88 ASP A O 1
ATOM 681 N N . GLU A 1 89 ? -19.491 -1.975 -2.660 1.00 78.44 89 GLU A N 1
ATOM 682 C CA . GLU A 1 89 ? -19.552 -1.203 -1.423 1.00 78.44 89 GLU A CA 1
ATOM 683 C C . GLU A 1 89 ? -18.825 0.126 -1.633 1.00 78.44 89 GLU A C 1
ATOM 685 O O . GLU A 1 89 ? -17.602 0.177 -1.755 1.00 78.44 89 GLU A O 1
ATOM 690 N N . ILE A 1 90 ? -19.582 1.219 -1.702 1.00 76.19 90 ILE A N 1
ATOM 691 C CA . ILE A 1 90 ? -19.062 2.549 -2.023 1.00 76.19 90 ILE A CA 1
ATOM 692 C C . ILE A 1 90 ? -19.024 3.389 -0.748 1.00 76.19 90 ILE A C 1
ATOM 694 O O . ILE A 1 90 ? -20.067 3.721 -0.190 1.00 76.19 90 ILE A O 1
ATOM 698 N N . GLY A 1 91 ? -17.822 3.758 -0.308 1.00 72.00 91 GLY A N 1
ATOM 699 C CA . GLY A 1 91 ? -17.600 4.731 0.762 1.00 72.00 91 GLY A CA 1
ATOM 700 C C . GLY A 1 91 ? -17.052 6.050 0.220 1.00 72.00 91 GLY A C 1
ATOM 701 O O . GLY A 1 91 ? -16.361 6.069 -0.801 1.00 72.00 91 GLY A O 1
ATOM 702 N N . VAL A 1 92 ? -17.339 7.155 0.911 1.00 67.75 92 VAL A N 1
ATOM 703 C CA . VAL A 1 92 ? -16.760 8.474 0.611 1.00 67.75 92 VAL A CA 1
ATOM 704 C C . VAL A 1 92 ? -16.072 9.068 1.834 1.00 67.75 92 VAL A C 1
ATOM 706 O O . VAL A 1 92 ? -16.599 9.022 2.947 1.00 67.75 92 VAL A O 1
ATOM 709 N N . ALA A 1 93 ? -14.899 9.654 1.606 1.00 64.00 93 ALA A N 1
ATOM 710 C CA . ALA A 1 93 ? -14.109 10.349 2.615 1.00 64.00 93 ALA A CA 1
ATOM 711 C C . ALA A 1 93 ? -13.493 11.624 2.031 1.00 64.00 93 ALA A C 1
ATOM 713 O O . ALA A 1 93 ? -13.233 11.719 0.825 1.00 64.00 93 ALA A O 1
ATOM 714 N N . ARG A 1 94 ? -13.292 12.638 2.878 1.00 61.62 94 ARG A N 1
ATOM 715 C CA . ARG A 1 94 ? -12.642 13.889 2.486 1.00 61.62 94 ARG A CA 1
ATOM 716 C C . ARG A 1 94 ? -11.145 13.708 2.684 1.00 61.62 94 ARG A C 1
ATOM 718 O O . ARG A 1 94 ? -10.658 13.675 3.807 1.00 61.62 94 ARG A O 1
ATOM 725 N N . THR A 1 95 ? -10.382 13.718 1.597 1.00 48.72 95 THR A N 1
ATOM 726 C CA . THR A 1 95 ? -8.926 13.806 1.717 1.00 48.72 95 THR A CA 1
ATOM 727 C C . THR A 1 95 ? -8.548 15.199 2.229 1.00 48.72 95 THR A C 1
ATOM 729 O O . THR A 1 95 ? -8.544 16.172 1.469 1.00 48.72 95 THR A O 1
ATOM 732 N N . GLN A 1 96 ? -8.235 15.325 3.521 1.00 46.22 96 GLN A N 1
ATOM 733 C CA . GLN A 1 96 ? -7.630 16.543 4.056 1.00 46.22 96 GLN A CA 1
ATOM 734 C C . GLN A 1 96 ? -6.179 16.618 3.573 1.00 46.22 96 GLN A C 1
ATOM 736 O O . GLN A 1 96 ? -5.287 15.884 3.998 1.00 46.22 96 GLN A O 1
ATOM 741 N N . SER A 1 97 ? -5.950 17.495 2.597 1.00 43.31 97 SER A N 1
ATOM 742 C CA . SER A 1 97 ? -4.622 17.744 2.053 1.00 43.31 97 SER A CA 1
ATOM 743 C C . SER A 1 97 ? -3.792 18.551 3.050 1.00 43.31 97 SER A C 1
ATOM 745 O O . SER A 1 97 ? -3.838 19.779 3.056 1.00 43.31 97 SER A O 1
ATOM 747 N N . GLY A 1 98 ? -2.972 17.858 3.835 1.00 40.03 98 GLY A N 1
ATOM 748 C CA . GLY A 1 98 ? -1.906 18.465 4.627 1.00 40.03 98 GLY A CA 1
ATOM 749 C C . GLY A 1 98 ? -1.743 17.777 5.971 1.00 40.03 98 GLY A C 1
ATOM 750 O O . GLY A 1 98 ? -2.537 17.991 6.862 1.00 40.03 98 GLY A O 1
ATOM 751 N N . LEU A 1 99 ? -0.693 16.967 6.120 1.00 43.16 99 LEU A N 1
ATOM 752 C CA . LEU A 1 99 ? -0.330 16.236 7.348 1.00 43.16 99 LEU A CA 1
ATOM 753 C C . LEU A 1 99 ? -1.308 15.156 7.871 1.00 43.16 99 LEU A C 1
ATOM 755 O O . LEU A 1 99 ? -0.840 14.308 8.627 1.00 43.16 99 LEU A O 1
ATOM 759 N N . ASP A 1 100 ? -2.559 15.095 7.406 1.00 42.16 100 ASP A N 1
ATOM 760 C CA . ASP A 1 100 ? -3.595 14.174 7.924 1.00 42.16 100 ASP A CA 1
ATOM 761 C C . ASP A 1 100 ? -3.755 12.847 7.144 1.00 42.16 100 ASP A C 1
ATOM 763 O O . ASP A 1 100 ? -4.513 11.963 7.533 1.00 42.16 100 ASP A O 1
ATOM 767 N N . ASP A 1 101 ? -2.986 12.642 6.070 1.00 44.88 101 ASP A N 1
ATOM 768 C CA . ASP A 1 101 ? -3.095 11.495 5.146 1.00 44.88 101 ASP A CA 1
ATOM 769 C C . ASP A 1 101 ? -2.538 10.169 5.716 1.00 44.88 101 ASP A C 1
ATOM 771 O O . ASP A 1 101 ? -2.012 9.345 4.986 1.00 44.88 101 ASP A O 1
ATOM 775 N N . LEU A 1 102 ? -2.573 9.939 7.029 1.00 45.59 102 LEU A N 1
ATOM 776 C CA . LEU A 1 102 ? -2.108 8.683 7.649 1.00 45.59 102 LEU A CA 1
ATOM 777 C C . LEU A 1 102 ? -3.224 7.883 8.323 1.00 45.59 102 LEU A C 1
ATOM 779 O O . LEU A 1 102 ? -2.995 6.741 8.724 1.00 45.59 102 LEU A O 1
ATOM 783 N N . GLY A 1 103 ? -4.434 8.435 8.377 1.00 45.75 103 GLY A N 1
ATOM 784 C CA . GLY A 1 103 ? -5.619 7.764 8.891 1.00 45.75 103 GLY A CA 1
ATOM 785 C C . GLY A 1 103 ? -6.823 8.101 8.030 1.00 45.75 103 GLY A C 1
ATOM 786 O O . GLY A 1 103 ? -7.523 9.055 8.323 1.00 45.75 103 GLY A O 1
ATOM 787 N N . ASP A 1 104 ? -7.050 7.318 6.978 1.00 45.53 104 ASP A N 1
ATOM 788 C CA . ASP A 1 104 ? -8.301 7.372 6.210 1.00 45.53 104 ASP A CA 1
ATOM 789 C C . ASP A 1 104 ? -8.806 5.945 5.955 1.00 45.53 104 ASP A C 1
ATOM 791 O O . ASP A 1 104 ? -9.034 5.512 4.829 1.00 45.53 104 ASP A O 1
ATOM 795 N N . ASP A 1 105 ? -8.880 5.172 7.040 1.00 48.50 105 ASP A N 1
ATOM 796 C CA . ASP A 1 105 ? -9.904 4.137 7.128 1.00 48.50 105 ASP A CA 1
ATOM 797 C C . ASP A 1 105 ? -11.075 4.827 7.826 1.00 48.50 105 ASP A C 1
ATOM 799 O O . ASP A 1 105 ? -10.844 5.512 8.827 1.00 48.50 105 ASP A O 1
ATOM 803 N N . ALA A 1 106 ? -12.298 4.662 7.312 1.00 45.06 106 ALA A N 1
ATOM 804 C CA . ALA A 1 106 ? -13.515 5.109 7.985 1.00 45.06 106 ALA A CA 1
ATOM 805 C C . ALA A 1 106 ? -13.392 4.809 9.481 1.00 45.06 106 ALA A C 1
ATOM 807 O O . ALA A 1 106 ? -13.191 3.645 9.827 1.00 45.06 106 ALA A O 1
ATOM 808 N N . VAL A 1 107 ? -13.423 5.843 10.334 1.00 48.97 107 VAL A N 1
ATOM 809 C CA . VAL A 1 107 ? -13.206 5.695 11.780 1.00 48.97 107 VAL A CA 1
ATOM 810 C C . VAL A 1 107 ? -14.212 4.658 12.273 1.00 48.97 107 VAL A C 1
ATOM 812 O O . VAL A 1 107 ? -15.410 4.956 12.303 1.00 48.97 107 VAL A O 1
ATOM 815 N N . PRO A 1 108 ? -13.776 3.429 12.609 1.00 51.47 108 PRO A N 1
ATOM 816 C CA . PRO A 1 108 ? -14.696 2.428 13.105 1.00 51.47 108 PRO A CA 1
ATOM 817 C C . PRO A 1 108 ? -15.319 3.001 14.376 1.00 51.47 108 PRO A C 1
ATOM 819 O O . PRO A 1 108 ? -14.631 3.676 15.146 1.00 51.47 108 PRO A O 1
ATOM 822 N N . ASN A 1 109 ? -16.616 2.782 14.592 1.00 51.78 109 ASN A N 1
ATOM 823 C CA . ASN A 1 109 ? -17.308 3.237 15.799 1.00 51.78 109 ASN A CA 1
ATOM 824 C C . ASN A 1 109 ? -16.848 2.386 17.002 1.00 51.78 109 ASN A C 1
ATOM 826 O O . ASN A 1 109 ? -17.574 1.533 17.510 1.00 51.78 109 ASN A O 1
ATOM 830 N N . GLU A 1 110 ? -15.583 2.544 17.379 1.00 60.16 110 GLU A N 1
ATOM 831 C CA . GLU A 1 110 ? -14.883 1.812 18.421 1.00 60.16 110 GLU A CA 1
ATOM 832 C C . GLU A 1 110 ? -14.895 2.627 19.719 1.00 60.16 110 GLU A C 1
ATOM 834 O O . GLU A 1 110 ? -14.808 3.859 19.690 1.00 60.16 110 GLU A O 1
ATOM 839 N N . PRO A 1 111 ? -14.993 1.968 20.887 1.00 75.81 111 PRO A N 1
ATOM 840 C CA . PRO A 1 111 ? -14.897 2.667 22.159 1.00 75.81 111 PRO A CA 1
ATOM 841 C C . PRO A 1 111 ? -13.534 3.368 22.291 1.00 75.81 111 PRO A C 1
ATOM 843 O O . PRO A 1 111 ? -12.526 2.835 21.812 1.00 75.81 111 PRO A O 1
ATOM 846 N N . PRO A 1 112 ? -13.465 4.521 22.987 1.00 78.81 112 PRO A N 1
ATOM 847 C CA . PRO A 1 112 ? -12.202 5.200 23.250 1.00 78.81 112 PRO A CA 1
ATOM 848 C C . PRO A 1 112 ? -11.173 4.241 23.859 1.00 78.81 112 PRO A C 1
ATOM 850 O O . PRO A 1 112 ? -11.457 3.553 24.842 1.00 78.81 112 PRO A O 1
ATOM 853 N N . ARG A 1 113 ? -9.966 4.209 23.288 1.00 81.19 113 ARG A N 1
ATOM 854 C CA . ARG A 1 113 ? -8.837 3.419 23.794 1.00 81.19 113 ARG A CA 1
ATOM 855 C C . ARG A 1 113 ? -7.580 4.267 23.911 1.00 81.19 113 ARG A C 1
ATOM 857 O O . ARG A 1 113 ? -7.462 5.316 23.282 1.00 81.19 113 ARG A O 1
ATOM 864 N N . ASN A 1 114 ? -6.623 3.783 24.695 1.00 82.06 114 ASN A N 1
ATOM 865 C CA . ASN A 1 114 ? -5.296 4.382 24.736 1.00 82.06 114 ASN A CA 1
ATOM 866 C C . ASN A 1 114 ? -4.582 4.163 23.402 1.00 82.06 114 ASN A C 1
ATOM 868 O O . ASN A 1 114 ? -4.608 3.059 22.851 1.00 82.06 114 ASN A O 1
ATOM 872 N N . PHE A 1 115 ? -3.906 5.211 22.939 1.00 76.56 115 PHE A N 1
ATOM 873 C CA . PHE A 1 115 ? -3.042 5.141 21.773 1.00 76.56 115 PHE A CA 1
ATOM 874 C C . PHE A 1 115 ? -1.953 4.083 21.968 1.00 76.56 115 PHE A C 1
ATOM 876 O O . PHE A 1 115 ? -1.311 4.012 23.021 1.00 76.56 115 PHE A O 1
ATOM 883 N N . ASN A 1 116 ? -1.728 3.281 20.937 1.00 81.31 116 ASN A N 1
ATOM 884 C CA . ASN A 1 116 ? -0.678 2.282 20.889 1.00 81.31 116 ASN A CA 1
ATOM 885 C C . ASN A 1 116 ? -0.031 2.246 19.493 1.00 81.31 116 ASN A C 1
ATOM 887 O O . ASN A 1 116 ? -0.506 2.859 18.542 1.00 81.31 116 ASN A O 1
ATOM 891 N N . LEU A 1 117 ? 1.084 1.525 19.357 1.00 77.75 117 LEU A N 1
ATOM 892 C CA . LEU A 1 117 ? 1.852 1.506 18.109 1.00 77.75 117 LEU A CA 1
ATOM 893 C C . LEU A 1 117 ? 1.106 0.833 16.937 1.00 77.75 117 LEU A C 1
ATOM 895 O O . LEU A 1 117 ? 1.413 1.134 15.786 1.00 77.75 117 LEU A O 1
ATOM 899 N N . LEU A 1 118 ? 0.113 -0.022 17.208 1.00 76.88 118 LEU A N 1
ATOM 900 C CA . LEU A 1 118 ? -0.740 -0.632 16.179 1.00 76.88 118 LEU A CA 1
ATOM 901 C C . LEU A 1 118 ? -1.721 0.377 15.565 1.00 76.88 118 LEU A C 1
ATOM 903 O O . LEU A 1 118 ? -2.212 0.148 14.463 1.00 76.88 118 LEU A O 1
ATOM 907 N N . ASP A 1 119 ? -1.970 1.509 16.234 1.00 74.56 119 ASP A N 1
ATOM 908 C CA . ASP A 1 119 ? -2.766 2.609 15.678 1.00 74.56 119 ASP A CA 1
ATOM 909 C C . ASP A 1 119 ? -1.972 3.416 14.624 1.00 74.56 119 ASP A C 1
ATOM 911 O O . ASP A 1 119 ? -2.535 4.261 13.928 1.00 74.56 119 ASP A O 1
ATOM 915 N N . VAL A 1 120 ? -0.661 3.165 14.478 1.00 81.94 120 VAL A N 1
ATOM 916 C CA . VAL A 1 120 ? 0.203 3.830 13.494 1.00 81.94 120 VAL A CA 1
ATOM 917 C C . VAL A 1 120 ? 0.343 2.977 12.238 1.00 81.94 120 VAL A C 1
ATOM 919 O O . VAL A 1 120 ? 0.779 1.822 12.281 1.00 81.94 120 VAL A O 1
ATOM 922 N N . LYS A 1 121 ? 0.042 3.590 11.091 1.00 84.62 121 LYS A N 1
ATOM 923 C CA . LYS A 1 121 ? 0.237 3.004 9.764 1.00 84.62 121 LYS A CA 1
ATOM 924 C C . LYS A 1 121 ? 1.442 3.603 9.057 1.00 84.62 121 LYS A C 1
ATOM 926 O O . LYS A 1 121 ? 1.718 4.798 9.155 1.00 84.62 121 LYS A O 1
ATOM 931 N N . LEU A 1 122 ? 2.105 2.761 8.276 1.00 88.50 122 LEU A N 1
ATOM 932 C CA . LEU A 1 122 ? 2.954 3.195 7.180 1.00 88.50 122 LEU A CA 1
ATOM 933 C C . LEU A 1 122 ? 2.062 3.619 6.009 1.00 88.50 122 LEU A C 1
ATOM 935 O O . LEU A 1 122 ? 1.052 2.968 5.722 1.00 88.50 122 LEU A O 1
ATOM 939 N N . ARG A 1 123 ? 2.445 4.680 5.298 1.00 87.56 123 ARG A N 1
ATOM 940 C CA . ARG A 1 123 ? 1.843 5.032 4.006 1.00 87.56 123 ARG A CA 1
ATOM 941 C C . ARG A 1 123 ? 2.898 5.420 2.985 1.00 87.56 123 ARG A C 1
ATOM 943 O O . ARG A 1 123 ? 3.800 6.186 3.282 1.00 87.56 123 ARG A O 1
ATOM 950 N N . VAL A 1 124 ? 2.786 4.926 1.762 1.00 88.62 124 VAL A N 1
ATOM 951 C CA . VAL A 1 124 ? 3.680 5.307 0.666 1.00 88.62 124 VAL A CA 1
ATOM 952 C C . VAL A 1 124 ? 2.827 5.750 -0.514 1.00 88.62 124 VAL A C 1
ATOM 954 O O . VAL A 1 124 ? 2.085 4.945 -1.067 1.00 88.62 124 VAL A O 1
ATOM 957 N N . THR A 1 125 ? 2.946 7.019 -0.902 1.00 85.75 125 THR A N 1
ATOM 958 C CA . THR A 1 125 ? 2.161 7.655 -1.974 1.00 85.75 125 THR A CA 1
ATOM 959 C C . THR A 1 125 ? 3.088 8.068 -3.116 1.00 85.75 125 THR A C 1
ATOM 961 O O . THR A 1 125 ? 4.231 8.456 -2.873 1.00 85.75 125 THR A O 1
ATOM 964 N N . GLY A 1 126 ? 2.642 7.965 -4.373 1.00 81.44 126 GLY A N 1
ATOM 965 C CA . GLY A 1 126 ? 3.444 8.367 -5.539 1.00 81.44 126 GLY A CA 1
ATOM 966 C C . GLY A 1 126 ? 4.790 7.643 -5.621 1.00 81.44 126 GLY A C 1
ATOM 967 O O . GLY A 1 126 ? 5.824 8.242 -5.926 1.00 81.44 126 GLY A O 1
ATOM 968 N N . ALA A 1 127 ? 4.789 6.372 -5.233 1.00 87.19 127 ALA A N 1
ATOM 969 C CA . ALA A 1 127 ? 5.981 5.707 -4.758 1.00 87.19 127 ALA A CA 1
ATOM 970 C C . ALA A 1 127 ? 6.999 5.374 -5.856 1.00 87.19 127 ALA A C 1
ATOM 972 O O . ALA A 1 127 ? 6.626 4.998 -6.964 1.00 87.19 127 ALA A O 1
ATOM 973 N N . ARG A 1 128 ? 8.295 5.416 -5.533 1.00 92.94 128 ARG A N 1
ATOM 974 C CA . ARG A 1 128 ? 9.386 4.934 -6.400 1.00 92.94 128 ARG A CA 1
ATOM 975 C C . ARG A 1 128 ? 10.198 3.891 -5.651 1.00 92.94 128 ARG A C 1
ATOM 977 O O . ARG A 1 128 ? 10.785 4.212 -4.621 1.00 92.94 128 ARG A O 1
ATOM 984 N N . LEU A 1 129 ? 10.231 2.667 -6.169 1.00 93.75 129 LEU A N 1
ATOM 985 C CA . LEU A 1 129 ? 11.048 1.586 -5.630 1.00 93.75 129 LEU A CA 1
ATOM 986 C C . LEU A 1 129 ? 12.372 1.528 -6.390 1.00 93.75 129 LEU A C 1
ATOM 988 O O . LEU A 1 129 ? 12.398 1.377 -7.616 1.00 93.75 129 LEU A O 1
ATOM 992 N N . LEU A 1 130 ? 13.466 1.645 -5.648 1.00 94.62 130 LEU A N 1
ATOM 993 C CA . LEU A 1 130 ? 14.820 1.550 -6.148 1.00 94.62 130 LEU A CA 1
ATOM 994 C C . LEU A 1 130 ? 15.509 0.327 -5.551 1.00 94.62 130 LEU A C 1
ATOM 996 O O . LEU A 1 130 ? 15.413 0.076 -4.351 1.00 94.62 130 LEU A O 1
ATOM 1000 N N . VAL A 1 131 ? 16.263 -0.375 -6.390 1.00 94.38 131 VAL A N 1
ATOM 1001 C CA . VAL A 1 131 ? 17.199 -1.425 -5.980 1.00 94.38 131 VAL A CA 1
ATOM 1002 C C . VAL A 1 131 ? 18.569 -1.032 -6.492 1.00 94.38 131 VAL A C 1
ATOM 1004 O O . VAL A 1 131 ? 18.728 -0.722 -7.673 1.00 94.38 131 VAL A O 1
ATOM 1007 N N . ASN A 1 132 ? 19.547 -0.947 -5.592 1.00 94.31 132 ASN A N 1
ATOM 1008 C CA . ASN A 1 132 ? 20.905 -0.499 -5.901 1.00 94.31 132 ASN A CA 1
ATOM 1009 C C . ASN A 1 132 ? 20.918 0.827 -6.691 1.00 94.31 132 ASN A C 1
ATOM 1011 O O . ASN A 1 132 ? 21.652 0.992 -7.663 1.00 94.31 132 ASN A O 1
ATOM 1015 N N . ARG A 1 133 ? 20.072 1.780 -6.261 1.00 93.44 133 ARG A N 1
ATOM 1016 C CA . ARG A 1 133 ? 19.849 3.114 -6.865 1.00 93.44 133 ARG A CA 1
ATOM 1017 C C . ARG A 1 133 ? 19.210 3.126 -8.259 1.00 93.44 133 ARG A C 1
ATOM 1019 O O . ARG A 1 133 ? 19.040 4.201 -8.834 1.00 93.44 133 ARG A O 1
ATOM 1026 N N . ARG A 1 134 ? 18.803 1.979 -8.800 1.00 92.56 134 ARG A N 1
ATOM 1027 C CA . ARG A 1 134 ? 18.042 1.895 -10.050 1.00 92.56 134 ARG A CA 1
ATOM 1028 C C . ARG A 1 134 ? 16.555 1.820 -9.742 1.00 92.56 134 ARG A C 1
ATOM 1030 O O . ARG A 1 134 ? 16.144 0.978 -8.956 1.00 92.56 134 ARG A O 1
ATOM 1037 N N . ILE A 1 135 ? 15.746 2.659 -10.386 1.00 89.31 135 ILE A N 1
ATOM 1038 C CA . ILE A 1 135 ? 14.283 2.561 -10.295 1.00 89.31 135 ILE A CA 1
ATOM 1039 C C . ILE A 1 135 ? 13.848 1.254 -10.959 1.00 89.31 135 ILE A C 1
ATOM 1041 O O . ILE A 1 135 ? 13.964 1.119 -12.177 1.00 89.31 135 ILE A O 1
ATOM 1045 N N . VAL A 1 136 ? 13.338 0.321 -10.159 1.00 86.50 136 VAL A N 1
ATOM 1046 C CA . VAL A 1 136 ? 12.803 -0.963 -10.635 1.00 86.50 136 VAL A CA 1
ATOM 1047 C C . VAL A 1 136 ? 11.287 -0.930 -10.766 1.00 86.50 136 VAL A C 1
ATOM 1049 O O . VAL A 1 136 ? 10.729 -1.707 -11.534 1.00 86.50 136 VAL A O 1
ATOM 1052 N N . SER A 1 137 ? 10.619 -0.026 -10.041 1.00 84.69 137 SER A N 1
ATOM 1053 C CA . SER A 1 137 ? 9.164 0.090 -10.057 1.00 84.69 137 SER A CA 1
ATOM 1054 C C . SER A 1 137 ? 8.662 1.437 -9.530 1.00 84.69 137 SER A C 1
ATOM 1056 O O . SER A 1 137 ? 9.396 2.165 -8.858 1.00 84.69 137 SER A O 1
ATOM 1058 N N . GLN A 1 138 ? 7.407 1.778 -9.831 1.00 84.06 138 GLN A N 1
ATOM 1059 C CA . GLN A 1 138 ? 6.765 3.007 -9.362 1.00 84.06 138 GLN A CA 1
ATOM 1060 C C . GLN A 1 138 ? 5.236 2.873 -9.274 1.00 84.06 138 GLN A C 1
ATOM 1062 O O . GLN A 1 138 ? 4.636 2.145 -10.064 1.00 84.06 138 GLN A O 1
ATOM 1067 N N . LEU A 1 139 ? 4.614 3.623 -8.362 1.00 73.12 139 LEU A N 1
ATOM 1068 C CA . LEU A 1 139 ? 3.174 3.891 -8.361 1.00 73.12 139 LEU A CA 1
ATOM 1069 C C . LEU A 1 139 ? 2.876 5.194 -9.121 1.00 73.12 139 LEU A C 1
ATOM 1071 O O . LEU A 1 139 ? 3.734 6.082 -9.175 1.00 73.12 139 LEU A O 1
ATOM 1075 N N . PRO A 1 140 ? 1.661 5.350 -9.679 1.00 74.75 140 PRO A N 1
ATOM 1076 C CA . PRO A 1 140 ? 1.169 6.649 -10.133 1.00 74.75 140 PRO A CA 1
ATOM 1077 C C . PRO A 1 140 ? 1.251 7.690 -9.011 1.00 74.75 140 PRO A C 1
ATOM 1079 O O . PRO A 1 140 ? 1.162 7.334 -7.841 1.00 74.75 140 PRO A O 1
ATOM 1082 N N . GLU A 1 141 ? 1.351 8.976 -9.349 1.00 72.12 141 GLU A N 1
ATOM 1083 C CA . GLU A 1 141 ? 1.533 10.066 -8.372 1.00 72.12 141 GLU A CA 1
ATOM 1084 C C . GLU A 1 141 ? 0.469 10.086 -7.260 1.00 72.12 141 GLU A C 1
ATOM 1086 O O . GLU A 1 141 ? 0.791 10.342 -6.103 1.00 72.12 141 GLU A O 1
ATOM 1091 N N . LYS A 1 142 ? -0.778 9.748 -7.609 1.00 72.00 142 LYS A N 1
ATOM 1092 C CA . LYS A 1 142 ? -1.908 9.629 -6.673 1.00 72.00 142 LYS A CA 1
ATOM 1093 C C . LYS A 1 142 ? -2.109 8.215 -6.108 1.00 72.00 142 LYS A C 1
ATOM 1095 O O . LYS A 1 142 ? -2.989 8.012 -5.284 1.00 72.00 142 LYS A O 1
ATOM 1100 N N . GLY A 1 143 ? -1.341 7.228 -6.567 1.00 71.19 143 GLY A N 1
ATOM 1101 C CA . GLY A 1 143 ? -1.409 5.857 -6.065 1.00 71.19 143 GLY A CA 1
ATOM 1102 C C . GLY A 1 143 ? -0.762 5.753 -4.688 1.00 71.19 143 GLY A C 1
ATOM 1103 O O . GLY A 1 143 ? 0.317 6.309 -4.474 1.00 71.19 143 GLY A O 1
ATOM 1104 N N . SER A 1 144 ? -1.403 5.032 -3.768 1.00 78.12 144 SER A N 1
ATOM 1105 C CA . SER A 1 144 ? -0.924 4.874 -2.396 1.00 78.12 144 SER A CA 1
ATOM 1106 C C . SER A 1 144 ? -1.065 3.440 -1.894 1.00 78.12 144 SER A C 1
ATOM 1108 O O . SER A 1 144 ? -1.931 2.688 -2.338 1.00 78.12 144 SER A O 1
ATOM 1110 N N . VAL A 1 145 ? -0.198 3.079 -0.953 1.00 79.31 145 VAL A N 1
ATOM 1111 C CA . VAL A 1 145 ? -0.275 1.858 -0.151 1.00 79.31 145 VAL A CA 1
ATOM 1112 C C . VAL A 1 145 ? -0.195 2.260 1.307 1.00 79.31 145 VAL A C 1
ATOM 1114 O O . VAL A 1 145 ? 0.730 2.976 1.689 1.00 79.31 145 VAL A O 1
ATOM 1117 N N . SER A 1 146 ? -1.119 1.772 2.132 1.00 81.75 146 SER A N 1
ATOM 1118 C CA . SER A 1 146 ? -1.106 2.037 3.567 1.00 81.75 146 SER A CA 1
ATOM 1119 C C . SER A 1 146 ? -1.499 0.812 4.378 1.00 81.75 146 SER A C 1
ATOM 1121 O O . SER A 1 146 ? -2.308 0.001 3.938 1.00 81.75 146 SER A O 1
ATOM 1123 N N . GLY A 1 147 ? -0.910 0.676 5.561 1.00 77.50 147 GLY A N 1
ATOM 1124 C CA . GLY A 1 147 ? -1.194 -0.399 6.501 1.00 77.50 147 GLY A CA 1
ATOM 1125 C C . GLY A 1 147 ? -0.222 -0.370 7.670 1.00 77.50 147 GLY A C 1
ATOM 1126 O O . GLY A 1 147 ? 0.791 0.328 7.633 1.00 77.50 147 GLY A O 1
ATOM 1127 N N . HIS A 1 148 ? -0.523 -1.137 8.711 1.00 83.31 148 HIS A N 1
ATOM 1128 C CA . HIS A 1 148 ? 0.430 -1.350 9.797 1.00 83.31 148 HIS A CA 1
ATOM 1129 C C . HIS A 1 148 ? 1.617 -2.194 9.305 1.00 83.31 148 HIS A C 1
ATOM 1131 O O . HIS A 1 148 ? 2.772 -1.878 9.578 1.00 83.31 148 HIS A O 1
ATOM 1137 N N . VAL A 1 149 ? 1.322 -3.188 8.458 1.00 86.75 149 VAL A N 1
ATOM 1138 C CA . VAL A 1 149 ? 2.313 -3.864 7.618 1.00 86.75 149 VAL A CA 1
ATOM 1139 C C . VAL A 1 149 ? 2.037 -3.506 6.163 1.00 86.75 149 VAL A C 1
ATOM 1141 O O . VAL A 1 149 ? 0.927 -3.714 5.673 1.00 86.75 149 VAL A O 1
ATOM 1144 N N . ILE A 1 150 ? 3.042 -2.993 5.457 1.00 90.94 150 ILE A N 1
ATOM 1145 C CA . ILE A 1 150 ? 2.995 -2.794 4.000 1.00 90.94 150 ILE A CA 1
ATOM 1146 C C . ILE A 1 150 ? 3.953 -3.760 3.318 1.00 90.94 150 ILE A C 1
ATOM 1148 O O . ILE A 1 150 ? 4.937 -4.197 3.911 1.00 90.94 150 ILE A O 1
ATOM 1152 N N . TRP A 1 151 ? 3.681 -4.117 2.072 1.00 91.00 151 TRP A N 1
ATOM 1153 C CA . TRP A 1 151 ? 4.492 -5.087 1.349 1.00 91.00 151 TRP A CA 1
ATOM 1154 C C . TRP A 1 151 ? 4.566 -4.775 -0.139 1.00 91.00 151 TRP A C 1
ATOM 1156 O O . TRP A 1 151 ? 3.671 -4.140 -0.697 1.00 91.00 151 TRP A O 1
ATOM 1166 N N . PHE A 1 152 ? 5.617 -5.272 -0.787 1.00 87.75 152 PHE A N 1
ATOM 1167 C CA . PHE A 1 152 ? 5.700 -5.373 -2.243 1.00 87.75 152 PHE A CA 1
ATOM 1168 C C . PHE A 1 152 ? 6.223 -6.746 -2.667 1.00 87.75 152 PHE A C 1
ATOM 1170 O O . PHE A 1 152 ? 6.819 -7.475 -1.877 1.00 87.75 152 PHE A O 1
ATOM 1177 N N . TYR A 1 153 ? 5.990 -7.107 -3.923 1.00 85.31 153 TYR A N 1
ATOM 1178 C CA . TYR A 1 153 ? 6.612 -8.256 -4.568 1.00 85.31 153 TYR A CA 1
ATOM 1179 C C . TYR A 1 153 ? 7.878 -7.840 -5.318 1.00 85.31 153 TYR A C 1
ATOM 1181 O O . TYR A 1 153 ? 7.868 -6.859 -6.063 1.00 85.31 153 TYR A O 1
ATOM 1189 N N . TYR A 1 154 ? 8.944 -8.622 -5.171 1.00 85.62 154 TYR A N 1
ATOM 1190 C CA . TYR A 1 154 ? 10.151 -8.514 -5.981 1.00 85.62 154 TYR A CA 1
ATOM 1191 C C . TYR A 1 154 ? 10.623 -9.915 -6.385 1.00 85.62 154 TYR A C 1
ATOM 1193 O O . TYR A 1 154 ? 10.743 -10.766 -5.505 1.00 85.62 154 TYR A O 1
ATOM 1201 N N . PRO A 1 155 ? 10.899 -10.192 -7.675 1.00 83.12 155 PRO A N 1
ATOM 1202 C CA . PRO A 1 155 ? 11.082 -11.563 -8.158 1.00 83.12 155 PRO A CA 1
ATOM 1203 C C . PRO A 1 155 ? 12.099 -12.414 -7.397 1.00 83.12 155 PRO A C 1
ATOM 1205 O O . PRO A 1 155 ? 11.849 -13.596 -7.183 1.00 83.12 155 PRO A O 1
ATOM 1208 N N . GLU A 1 156 ? 13.213 -11.823 -6.966 1.00 85.31 156 GLU A N 1
ATOM 1209 C CA . GLU A 1 156 ? 14.291 -12.545 -6.274 1.00 85.31 156 GLU A CA 1
ATOM 1210 C C . GLU A 1 156 ? 14.008 -12.763 -4.780 1.00 85.31 156 GLU A C 1
ATOM 1212 O O . GLU A 1 156 ? 14.570 -13.671 -4.173 1.00 85.31 156 GLU A O 1
ATOM 1217 N N . PHE A 1 157 ? 13.111 -11.967 -4.188 1.00 86.06 157 PHE A N 1
ATOM 1218 C CA . PHE A 1 157 ? 12.814 -11.990 -2.751 1.00 86.06 157 PHE A CA 1
ATOM 1219 C C . PHE A 1 157 ? 11.370 -12.393 -2.420 1.00 86.06 157 PHE A C 1
ATOM 1221 O O . PHE A 1 157 ? 11.003 -12.448 -1.249 1.00 86.06 157 PHE A O 1
ATOM 1228 N N . GLY A 1 158 ? 10.546 -12.686 -3.430 1.00 87.44 158 GLY A N 1
ATOM 1229 C CA . GLY A 1 158 ? 9.129 -12.980 -3.246 1.00 87.44 158 GLY A CA 1
ATOM 1230 C C . GLY A 1 158 ? 8.379 -11.777 -2.673 1.00 87.44 158 GLY A C 1
ATOM 1231 O O . GLY A 1 158 ? 8.516 -10.654 -3.165 1.00 87.44 158 GLY A O 1
ATOM 1232 N N . ARG A 1 159 ? 7.556 -11.998 -1.646 1.00 89.12 159 ARG A N 1
ATOM 1233 C CA . ARG A 1 159 ? 6.918 -10.912 -0.891 1.00 89.12 159 ARG A CA 1
ATOM 1234 C C . ARG A 1 159 ? 7.899 -10.349 0.130 1.00 89.12 159 ARG A C 1
ATOM 1236 O O . ARG A 1 159 ? 8.393 -11.079 0.980 1.00 89.12 159 ARG A O 1
ATOM 1243 N N . VAL A 1 160 ? 8.099 -9.038 0.103 1.00 93.31 160 VAL A N 1
ATOM 1244 C CA . VAL A 1 160 ? 8.857 -8.295 1.111 1.00 93.31 160 VAL A CA 1
ATOM 1245 C C . VAL A 1 160 ? 7.868 -7.487 1.942 1.00 93.31 160 VAL A C 1
ATOM 1247 O O . VAL A 1 160 ? 7.320 -6.496 1.460 1.00 93.31 160 VAL A O 1
ATOM 1250 N N . ALA A 1 161 ? 7.601 -7.935 3.168 1.00 93.62 161 ALA A N 1
ATOM 1251 C CA . ALA A 1 161 ? 6.717 -7.272 4.123 1.00 93.62 161 ALA A CA 1
ATOM 1252 C C . ALA A 1 161 ? 7.517 -6.411 5.104 1.00 93.62 161 ALA A C 1
ATOM 1254 O O . ALA A 1 161 ? 8.617 -6.780 5.504 1.00 93.62 161 ALA A O 1
ATOM 1255 N N . MET A 1 162 ? 6.958 -5.272 5.497 1.00 95.88 162 MET A N 1
ATOM 1256 C CA . MET A 1 162 ? 7.621 -4.228 6.274 1.00 95.88 162 MET A CA 1
ATOM 1257 C C . MET A 1 162 ? 6.721 -3.732 7.401 1.00 95.88 162 MET A C 1
ATOM 1259 O O . MET A 1 162 ? 5.548 -3.454 7.160 1.00 95.88 162 MET A O 1
ATOM 1263 N N . SER A 1 163 ? 7.293 -3.565 8.595 1.00 92.38 163 SER A N 1
ATOM 1264 C CA . SER A 1 163 ? 6.642 -2.954 9.760 1.00 92.38 163 SER A CA 1
ATOM 1265 C C . SER A 1 163 ? 7.570 -1.977 10.495 1.00 92.38 163 SER A C 1
ATOM 1267 O O . SER A 1 163 ? 8.795 -2.032 10.356 1.00 92.38 163 SER A O 1
ATOM 1269 N N . ILE A 1 164 ? 6.982 -1.091 11.299 1.00 92.00 164 ILE A N 1
ATOM 1270 C CA . ILE A 1 164 ? 7.683 -0.195 12.240 1.00 92.00 164 ILE A CA 1
ATOM 1271 C C . ILE A 1 164 ? 7.836 -0.782 13.644 1.00 92.00 164 ILE A C 1
ATOM 1273 O O . ILE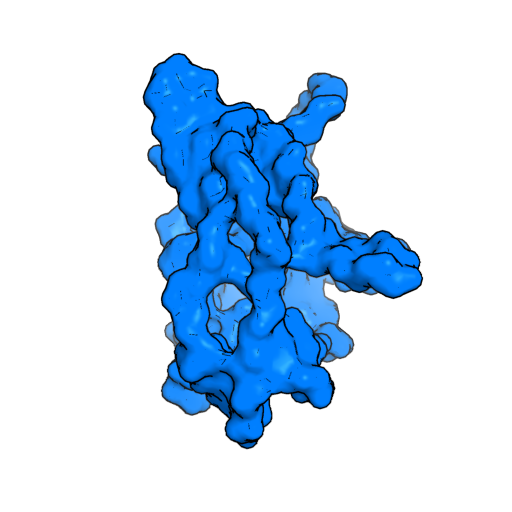 A 1 164 ? 8.578 -0.238 14.462 1.00 92.00 164 ILE A O 1
ATOM 1277 N N . ASP A 1 165 ? 7.148 -1.884 13.925 1.00 89.50 165 ASP A N 1
ATOM 1278 C CA . ASP A 1 165 ? 7.221 -2.615 15.180 1.00 89.50 165 ASP A CA 1
ATOM 1279 C C . ASP A 1 165 ? 7.780 -4.030 14.964 1.00 89.50 165 ASP A C 1
ATOM 1281 O O . ASP A 1 165 ? 7.809 -4.567 13.853 1.00 89.50 165 ASP A O 1
ATOM 1285 N N . GLN A 1 166 ? 8.285 -4.632 16.041 1.00 88.50 166 GLN A N 1
ATOM 1286 C CA . GLN A 1 166 ? 8.822 -5.986 15.990 1.00 88.50 166 GLN A CA 1
ATOM 1287 C C . GLN A 1 166 ? 7.673 -6.998 15.964 1.00 88.50 166 GLN A C 1
ATOM 1289 O O . GLN A 1 166 ? 6.967 -7.155 16.956 1.00 88.50 166 GLN A O 1
ATOM 1294 N N . GLN A 1 167 ? 7.572 -7.762 14.875 1.00 84.81 167 GLN A N 1
ATOM 1295 C CA . GLN A 1 167 ? 6.630 -8.879 14.746 1.00 84.81 167 GLN A CA 1
ATOM 1296 C C . GLN A 1 167 ? 7.361 -10.229 14.651 1.00 84.81 167 GLN A C 1
ATOM 1298 O O . GLN A 1 167 ? 8.553 -10.256 14.316 1.00 84.81 167 GLN A O 1
ATOM 1303 N N . PRO A 1 168 ? 6.696 -11.362 14.952 1.00 83.00 168 PRO A N 1
ATOM 1304 C CA . PRO A 1 168 ? 7.291 -12.687 14.790 1.00 83.00 168 PRO A CA 1
ATOM 1305 C C . PRO A 1 168 ? 7.832 -12.906 13.370 1.00 83.00 168 PRO A C 1
ATOM 1307 O O . PRO A 1 168 ? 7.134 -12.675 12.387 1.00 83.00 168 PRO A O 1
ATOM 1310 N N . GLY A 1 169 ? 9.091 -13.333 13.261 1.00 87.00 169 GLY A N 1
ATOM 1311 C CA . GLY A 1 169 ? 9.772 -13.580 11.983 1.00 87.00 169 GLY A CA 1
ATOM 1312 C C . GLY A 1 169 ? 10.375 -12.342 11.309 1.00 87.00 169 GLY A C 1
ATOM 1313 O O . GLY A 1 169 ? 11.277 -12.488 10.488 1.00 87.00 169 GLY A O 1
ATOM 1314 N N . PHE A 1 170 ? 9.957 -11.128 11.675 1.00 93.12 170 PHE A N 1
ATOM 1315 C CA . PHE A 1 170 ? 10.508 -9.913 11.080 1.00 93.12 170 PHE A CA 1
ATOM 1316 C C . PHE A 1 170 ? 11.903 -9.602 11.635 1.00 93.12 170 PHE A C 1
ATOM 1318 O O . PHE A 1 170 ? 12.159 -9.696 12.836 1.00 93.12 170 PHE A O 1
ATOM 1325 N N . GLN A 1 171 ? 12.806 -9.166 10.762 1.00 95.44 171 GLN A N 1
ATOM 1326 C CA . GLN A 1 171 ? 14.177 -8.802 11.100 1.00 95.44 171 GLN A CA 1
ATOM 1327 C C . GLN A 1 171 ? 14.372 -7.291 11.022 1.00 95.44 171 GLN A C 1
ATOM 1329 O O . GLN A 1 171 ? 13.970 -6.650 10.055 1.00 95.44 171 GLN A O 1
ATOM 1334 N N . LYS A 1 172 ? 15.038 -6.707 12.018 1.00 97.19 172 LYS A N 1
ATOM 1335 C CA . LYS A 1 172 ? 15.403 -5.287 12.012 1.00 97.19 172 LYS A CA 1
ATOM 1336 C C . LYS A 1 172 ? 16.560 -5.035 11.039 1.00 97.19 172 LYS A C 1
ATOM 1338 O O . LYS A 1 172 ? 17.719 -5.195 11.413 1.00 97.19 172 LYS A O 1
ATOM 1343 N N . VAL A 1 173 ? 16.254 -4.633 9.807 1.00 97.56 173 VAL A N 1
ATOM 1344 C CA . VAL A 1 173 ? 17.249 -4.504 8.716 1.00 97.56 173 VAL A CA 1
ATOM 1345 C C . VAL A 1 173 ? 17.157 -3.185 7.948 1.00 97.56 173 VAL A C 1
ATOM 1347 O O . VAL A 1 173 ? 17.789 -3.018 6.904 1.00 97.56 173 VAL A O 1
ATOM 1350 N N . GLY A 1 174 ? 16.376 -2.229 8.449 1.00 97.31 174 GLY A N 1
ATOM 1351 C CA . GLY A 1 174 ? 16.173 -0.965 7.759 1.00 97.31 174 GLY A CA 1
ATOM 1352 C C . GLY A 1 174 ? 15.762 0.190 8.645 1.00 97.31 174 GLY A C 1
ATOM 1353 O O . GLY A 1 174 ? 15.716 0.095 9.874 1.00 97.31 174 GLY A O 1
ATOM 1354 N N . THR A 1 175 ? 15.427 1.288 7.979 1.00 98.25 175 THR A N 1
ATOM 1355 C CA . THR A 1 175 ? 14.918 2.500 8.605 1.00 98.25 175 THR A CA 1
ATOM 1356 C C . THR A 1 175 ? 13.836 3.163 7.766 1.00 98.25 175 THR A C 1
ATOM 1358 O O . THR A 1 175 ? 13.886 3.120 6.535 1.00 98.25 175 THR A O 1
ATOM 1361 N N . VAL A 1 176 ? 12.933 3.870 8.437 1.00 96.69 176 VAL A N 1
ATOM 1362 C CA . VAL A 1 176 ? 11.959 4.781 7.828 1.00 96.69 176 VAL A CA 1
ATOM 1363 C C . VAL A 1 176 ? 12.292 6.202 8.256 1.00 96.69 176 VAL A C 1
ATOM 1365 O O . VAL A 1 176 ? 12.430 6.464 9.449 1.00 96.69 176 VAL A O 1
ATOM 1368 N N . SER A 1 177 ? 12.428 7.126 7.308 1.00 90.94 177 SER A N 1
ATOM 1369 C CA . SER A 1 177 ? 12.677 8.540 7.593 1.00 90.94 177 SER A CA 1
ATOM 1370 C C . SER A 1 177 ? 11.886 9.437 6.653 1.00 90.94 177 SER A C 1
ATOM 1372 O O . SER A 1 177 ? 12.045 9.386 5.437 1.00 90.94 177 SER A O 1
ATOM 1374 N N . ARG A 1 178 ? 11.028 10.291 7.224 1.00 86.88 178 ARG A N 1
ATOM 1375 C CA . ARG A 1 178 ? 10.149 11.240 6.519 1.00 86.88 178 ARG A CA 1
ATOM 1376 C C . ARG A 1 178 ? 9.470 10.635 5.282 1.00 86.88 178 ARG A C 1
ATOM 1378 O O . ARG A 1 178 ? 8.381 10.110 5.414 1.00 86.88 178 ARG A O 1
ATOM 1385 N N . LYS A 1 179 ? 10.093 10.711 4.103 1.00 93.06 179 LYS A N 1
ATOM 1386 C CA . LYS A 1 179 ? 9.553 10.255 2.812 1.00 93.06 179 LYS A CA 1
ATOM 1387 C C . LYS A 1 179 ? 10.272 9.036 2.222 1.00 93.06 179 LYS A C 1
ATOM 1389 O O . LYS A 1 179 ? 10.110 8.762 1.039 1.00 93.06 179 LYS A O 1
ATOM 1394 N N . ASN A 1 180 ? 11.117 8.352 2.988 1.00 96.44 180 ASN A N 1
ATOM 1395 C CA . ASN A 1 180 ? 11.938 7.262 2.480 1.00 96.44 180 ASN A CA 1
ATOM 1396 C C . ASN A 1 180 ? 11.947 6.063 3.428 1.00 96.44 180 ASN A C 1
ATOM 1398 O O . ASN A 1 180 ? 12.174 6.203 4.630 1.00 96.44 180 ASN A O 1
ATOM 1402 N N . ILE A 1 181 ? 11.761 4.879 2.860 1.00 98.06 181 ILE A N 1
ATOM 1403 C CA . ILE A 1 181 ? 12.109 3.603 3.479 1.00 98.06 181 ILE A CA 1
ATOM 1404 C C . ILE A 1 181 ? 13.431 3.145 2.870 1.00 98.06 181 ILE A C 1
ATOM 1406 O O . ILE A 1 181 ? 13.595 3.199 1.656 1.00 98.06 181 ILE A O 1
ATOM 1410 N N . GLN A 1 182 ? 14.362 2.668 3.692 1.00 98.19 182 GLN A N 1
ATOM 1411 C CA . GLN A 1 182 ? 15.599 2.049 3.217 1.00 98.19 182 GLN A CA 1
ATOM 1412 C C . GLN A 1 182 ? 15.919 0.793 4.020 1.00 98.19 182 GLN A C 1
ATOM 1414 O O . GLN A 1 182 ? 15.764 0.781 5.241 1.00 98.19 182 GLN A O 1
ATOM 1419 N N . PHE A 1 183 ? 16.383 -0.254 3.352 1.00 98.00 183 PHE A N 1
ATOM 1420 C CA . PHE A 1 183 ? 16.810 -1.495 3.996 1.00 98.00 183 PHE A CA 1
ATOM 1421 C C . PHE A 1 183 ? 17.707 -2.304 3.061 1.00 98.00 183 PHE A C 1
ATOM 1423 O O . PHE A 1 183 ? 17.805 -2.009 1.868 1.00 98.00 183 PHE A O 1
ATOM 1430 N N . THR A 1 184 ? 18.355 -3.326 3.609 1.00 96.12 184 THR A N 1
ATOM 1431 C CA . THR A 1 184 ? 19.211 -4.235 2.842 1.00 96.12 184 THR A CA 1
ATOM 1432 C C . THR A 1 184 ? 18.706 -5.662 2.987 1.00 96.12 184 THR A C 1
ATOM 1434 O O . THR A 1 184 ? 18.441 -6.108 4.103 1.00 96.12 184 THR A O 1
ATOM 1437 N N . LEU A 1 185 ? 18.596 -6.379 1.868 1.00 91.81 185 LEU A N 1
ATOM 1438 C CA . LEU A 1 185 ? 18.313 -7.814 1.828 1.00 91.81 185 LEU A CA 1
ATOM 1439 C C . LEU A 1 185 ? 19.405 -8.500 1.011 1.00 91.81 185 LEU A C 1
ATOM 1441 O O . LEU A 1 185 ? 19.627 -8.159 -0.148 1.00 91.81 185 LEU A O 1
ATOM 1445 N N . GLY A 1 186 ? 20.118 -9.447 1.622 1.00 88.69 186 GLY A N 1
ATOM 1446 C CA . GLY A 1 186 ? 21.326 -10.003 1.012 1.00 88.69 186 GLY A CA 1
ATOM 1447 C C . GLY A 1 186 ? 22.344 -8.897 0.711 1.00 88.69 186 GLY A C 1
ATOM 1448 O O . GLY A 1 186 ? 22.760 -8.179 1.619 1.00 88.69 186 GLY A O 1
ATOM 1449 N N . ASN A 1 187 ? 22.714 -8.750 -0.563 1.00 91.62 187 ASN A N 1
ATOM 1450 C CA . ASN A 1 187 ? 23.638 -7.711 -1.033 1.00 91.62 187 ASN A CA 1
ATOM 1451 C C . ASN A 1 187 ? 22.928 -6.495 -1.649 1.00 91.62 187 ASN A C 1
ATOM 1453 O O . ASN A 1 187 ? 23.597 -5.537 -2.039 1.00 91.62 187 ASN A O 1
ATOM 1457 N N . ASP A 1 188 ? 21.597 -6.520 -1.735 1.00 94.44 188 ASP A N 1
ATOM 1458 C CA . ASP A 1 188 ? 20.827 -5.501 -2.433 1.00 94.44 188 ASP A CA 1
ATOM 1459 C C . ASP A 1 188 ? 20.295 -4.446 -1.475 1.00 94.44 188 ASP A C 1
ATOM 1461 O O . ASP A 1 188 ? 19.671 -4.742 -0.449 1.00 94.44 188 ASP A O 1
ATOM 1465 N N . LYS A 1 189 ? 20.522 -3.184 -1.842 1.00 97.12 189 LYS A N 1
ATOM 1466 C CA . LYS A 1 189 ? 19.981 -2.034 -1.128 1.00 97.12 189 LYS A CA 1
ATOM 1467 C C . LYS A 1 189 ? 18.658 -1.618 -1.753 1.00 97.12 189 LYS A C 1
ATOM 1469 O O . LYS A 1 189 ? 18.619 -1.217 -2.917 1.00 97.12 189 LYS A O 1
ATOM 1474 N N . PHE A 1 190 ? 17.610 -1.627 -0.944 1.00 97.12 190 PHE A N 1
ATOM 1475 C CA . PHE A 1 190 ? 16.277 -1.176 -1.311 1.00 97.12 190 PHE A CA 1
ATOM 1476 C C . PHE A 1 190 ? 16.035 0.239 -0.796 1.00 97.12 190 PHE A C 1
ATOM 1478 O O . PHE A 1 190 ? 16.378 0.567 0.343 1.00 97.12 190 PHE A O 1
ATOM 1485 N N . GLU A 1 191 ? 15.414 1.070 -1.629 1.00 97.69 191 GLU A N 1
ATOM 1486 C CA . GLU A 1 191 ? 14.888 2.379 -1.242 1.00 97.69 191 GLU A CA 1
ATOM 1487 C C . GLU A 1 191 ? 13.464 2.523 -1.786 1.00 97.69 191 GLU A C 1
ATOM 1489 O O . GLU A 1 191 ? 13.229 2.309 -2.974 1.00 97.69 191 GLU A O 1
ATOM 1494 N N . TRP A 1 192 ? 12.505 2.877 -0.933 1.00 95.81 192 TRP A N 1
ATOM 1495 C CA . TRP A 1 192 ? 11.122 3.127 -1.331 1.00 95.81 192 TRP A CA 1
ATOM 1496 C C . TRP A 1 192 ? 10.755 4.567 -0.979 1.00 95.81 192 TRP A C 1
ATOM 1498 O O . TRP A 1 192 ? 10.450 4.898 0.170 1.00 95.81 192 TRP A O 1
ATOM 1508 N N . GLY A 1 193 ? 10.854 5.434 -1.985 1.00 95.62 193 GLY A N 1
ATOM 1509 C CA . GLY A 1 193 ? 10.567 6.857 -1.858 1.00 95.62 193 GLY A CA 1
ATOM 1510 C C . GLY A 1 193 ? 9.078 7.146 -2.015 1.00 95.62 193 GLY A C 1
ATOM 1511 O O . GLY A 1 193 ? 8.435 6.581 -2.897 1.00 95.62 193 GLY A O 1
ATOM 1512 N N . SER A 1 194 ? 8.564 8.058 -1.195 1.00 92.25 194 SER A N 1
ATOM 1513 C CA . SER A 1 194 ? 7.188 8.564 -1.198 1.00 92.25 194 SER A CA 1
ATOM 1514 C C . SER A 1 194 ? 7.157 10.052 -1.569 1.00 92.25 194 SER A C 1
ATOM 1516 O O . SER A 1 194 ? 8.104 10.799 -1.305 1.00 92.25 194 SER A O 1
ATOM 1518 N N . THR A 1 195 ? 6.060 10.526 -2.155 1.00 86.81 195 THR A N 1
ATOM 1519 C CA . THR A 1 195 ? 5.822 11.963 -2.375 1.00 86.81 195 THR A CA 1
ATOM 1520 C C . THR A 1 195 ? 5.385 12.671 -1.090 1.00 86.81 195 THR A C 1
ATOM 1522 O O . THR A 1 195 ? 5.659 13.865 -0.921 1.00 86.81 195 THR A O 1
ATOM 1525 N N . THR A 1 196 ? 4.801 11.938 -0.140 1.00 84.06 196 THR A N 1
ATOM 1526 C CA . THR A 1 196 ? 4.327 12.414 1.171 1.00 84.06 196 THR A CA 1
ATOM 1527 C C . THR A 1 196 ? 5.093 11.754 2.325 1.00 84.06 196 THR A C 1
ATOM 1529 O O . THR A 1 196 ? 5.946 10.890 2.110 1.00 84.06 196 THR A O 1
ATOM 1532 N N . SER A 1 197 ? 4.864 12.214 3.560 1.00 85.88 197 SER A N 1
ATOM 1533 C CA . SER A 1 197 ? 5.455 11.581 4.746 1.00 85.88 197 SER A CA 1
ATOM 1534 C C . SER A 1 197 ? 4.908 10.163 4.932 1.00 85.88 197 SER A C 1
ATOM 1536 O O . SER A 1 197 ? 3.711 9.947 4.800 1.00 85.88 197 SER A O 1
ATOM 1538 N N . ILE A 1 198 ? 5.790 9.218 5.258 1.00 88.19 198 ILE A N 1
ATOM 1539 C CA . ILE A 1 198 ? 5.468 7.799 5.443 1.00 88.19 198 ILE A CA 1
ATOM 1540 C C . ILE A 1 198 ? 4.908 7.510 6.835 1.00 88.19 198 ILE A C 1
ATOM 1542 O O . ILE A 1 198 ? 4.125 6.580 7.009 1.00 88.19 198 ILE A O 1
ATOM 1546 N N . LEU A 1 199 ? 5.321 8.312 7.817 1.00 86.12 199 LEU A N 1
ATOM 1547 C CA . LEU A 1 199 ? 4.889 8.249 9.207 1.00 86.12 199 LEU A CA 1
ATOM 1548 C C . LEU A 1 199 ? 4.453 9.637 9.686 1.00 86.12 199 LEU A C 1
ATOM 1550 O O . LEU A 1 199 ? 4.952 10.641 9.163 1.00 86.12 199 LEU A O 1
ATOM 1554 N N . PRO A 1 200 ? 3.575 9.702 10.704 1.00 73.06 200 PRO A N 1
ATOM 1555 C CA . PRO A 1 200 ? 3.098 10.978 11.242 1.00 73.06 200 PRO A CA 1
ATOM 1556 C C . PRO A 1 200 ? 4.171 11.638 12.108 1.00 73.06 200 PRO A C 1
ATOM 1558 O O . PRO A 1 200 ? 4.226 12.857 12.244 1.00 73.06 200 PRO A O 1
ATOM 1561 N N . ALA A 1 201 ? 5.052 10.818 12.681 1.00 73.25 201 ALA A N 1
ATOM 1562 C CA . ALA A 1 201 ? 6.132 11.261 13.535 1.00 73.25 201 ALA A CA 1
ATOM 1563 C C . ALA A 1 201 ? 7.336 11.759 12.721 1.00 73.25 201 ALA A C 1
ATOM 1565 O O . ALA A 1 201 ? 7.715 11.190 11.693 1.00 73.25 201 ALA A O 1
ATOM 1566 N N . SER A 1 202 ? 7.987 12.804 13.229 1.00 75.31 202 SER A N 1
ATOM 1567 C CA . SER A 1 202 ? 9.285 13.254 12.737 1.00 75.31 202 SER A CA 1
ATOM 1568 C C . SER A 1 202 ? 10.409 12.397 13.330 1.00 75.31 202 SER A C 1
ATOM 1570 O O . SER A 1 202 ? 10.366 12.001 14.492 1.00 75.31 202 SER A O 1
ATOM 1572 N N . GLY A 1 203 ? 11.428 12.101 12.522 1.00 80.50 203 GLY A N 1
ATOM 1573 C CA . GLY A 1 203 ? 12.585 11.308 12.937 1.00 80.50 203 GLY A CA 1
ATOM 1574 C C . GLY A 1 203 ? 12.935 10.191 11.958 1.00 80.50 203 GLY A C 1
ATOM 1575 O O . GLY A 1 203 ? 12.372 10.093 10.863 1.00 80.50 203 GLY A O 1
ATOM 1576 N N . THR A 1 204 ? 13.893 9.366 12.377 1.00 92.75 204 THR A N 1
ATOM 1577 C CA . THR A 1 204 ? 14.285 8.130 11.696 1.00 92.75 204 THR A CA 1
ATOM 1578 C C . THR A 1 204 ? 13.992 6.967 12.631 1.00 92.75 204 THR A C 1
ATOM 1580 O O . THR A 1 204 ? 14.529 6.913 13.737 1.00 92.75 204 THR A O 1
ATOM 1583 N N . PHE A 1 205 ? 13.154 6.041 12.184 1.00 94.12 205 PHE A N 1
ATOM 1584 C CA . PHE A 1 205 ? 12.685 4.904 12.970 1.00 94.12 205 PHE A CA 1
ATOM 1585 C C . PHE A 1 205 ? 13.231 3.598 12.405 1.00 94.12 205 PHE A C 1
ATOM 1587 O O . PHE A 1 205 ? 13.598 3.529 11.232 1.00 94.12 205 PHE A O 1
ATOM 1594 N N . ASN A 1 206 ? 13.291 2.562 13.241 1.00 97.56 206 ASN A N 1
ATOM 1595 C CA . ASN A 1 206 ? 13.673 1.226 12.793 1.00 97.56 206 ASN A CA 1
ATOM 1596 C C . ASN A 1 206 ? 12.605 0.666 11.847 1.00 97.56 206 ASN A C 1
ATOM 1598 O O . ASN A 1 206 ? 11.416 0.892 12.053 1.00 97.56 206 ASN A O 1
ATOM 1602 N N . LEU A 1 207 ? 13.045 -0.093 10.848 1.00 97.56 207 LEU A N 1
ATOM 1603 C CA . LEU A 1 207 ? 12.180 -0.889 9.992 1.00 97.56 207 LEU A CA 1
ATOM 1604 C C . LEU A 1 207 ? 12.493 -2.369 10.189 1.00 97.56 207 LEU A C 1
ATOM 1606 O O . LEU A 1 207 ? 13.658 -2.787 10.163 1.00 97.56 207 LEU A O 1
ATOM 1610 N N . TYR A 1 208 ? 11.431 -3.143 10.339 1.00 97.06 208 TYR A N 1
ATOM 1611 C CA . TYR A 1 208 ? 11.457 -4.587 10.451 1.00 97.06 208 TYR A CA 1
ATOM 1612 C C . TYR A 1 208 ? 10.934 -5.187 9.145 1.00 97.06 208 TYR A C 1
ATOM 1614 O O . TYR A 1 208 ? 9.929 -4.716 8.615 1.00 97.06 208 TYR A O 1
ATOM 1622 N N . VAL A 1 209 ? 11.613 -6.201 8.609 1.00 96.50 209 VAL A N 1
ATOM 1623 C CA . VAL A 1 209 ? 11.310 -6.802 7.303 1.00 96.50 209 VAL A CA 1
ATOM 1624 C C . VAL A 1 209 ? 11.177 -8.314 7.424 1.00 96.50 209 VAL A C 1
ATOM 1626 O O . VAL A 1 209 ? 11.991 -8.952 8.088 1.00 96.50 209 VAL A O 1
ATOM 1629 N N . LEU A 1 210 ? 10.184 -8.892 6.752 1.00 92.81 210 LEU A N 1
ATOM 1630 C CA . LEU A 1 210 ? 10.039 -10.334 6.561 1.00 92.81 210 LEU A CA 1
ATOM 1631 C C . LEU A 1 210 ? 9.939 -10.651 5.066 1.00 92.81 210 LEU A C 1
ATOM 1633 O O . LEU A 1 210 ? 9.176 -10.015 4.337 1.00 92.81 210 LEU A O 1
ATOM 1637 N N . GLN A 1 211 ? 10.710 -11.642 4.625 1.00 92.88 211 GLN A N 1
ATOM 1638 C CA . GLN A 1 211 ? 10.679 -12.168 3.264 1.00 92.88 211 GLN A CA 1
ATOM 1639 C C . GLN A 1 211 ? 9.873 -13.463 3.226 1.00 92.88 211 GLN A C 1
ATOM 1641 O O . GLN A 1 211 ? 10.129 -14.383 4.001 1.00 92.88 211 GLN A O 1
ATOM 1646 N N . ASP A 1 212 ? 8.956 -13.556 2.274 1.00 88.12 212 ASP A N 1
ATOM 1647 C CA . ASP A 1 212 ? 8.300 -14.800 1.892 1.00 88.12 212 ASP A CA 1
ATOM 1648 C C . ASP A 1 212 ? 8.618 -15.096 0.425 1.00 88.12 212 ASP A C 1
ATOM 1650 O O . ASP A 1 212 ? 7.966 -14.605 -0.500 1.00 88.12 212 ASP A O 1
ATOM 1654 N N . PHE A 1 213 ? 9.643 -15.926 0.233 1.00 88.69 213 PHE A N 1
ATOM 1655 C CA . PHE A 1 213 ? 10.116 -16.375 -1.077 1.00 88.69 213 PHE A CA 1
ATOM 1656 C C . PHE A 1 213 ? 9.095 -17.244 -1.825 1.00 88.69 213 PHE A C 1
ATOM 1658 O O . PHE A 1 213 ? 9.219 -17.427 -3.038 1.00 88.69 213 PHE A O 1
ATOM 1665 N N . SER A 1 214 ? 8.110 -17.813 -1.122 1.00 85.94 214 SER A N 1
ATOM 1666 C CA . SER A 1 214 ? 7.110 -18.697 -1.724 1.00 85.94 214 SER A CA 1
ATOM 1667 C C . SER A 1 214 ? 6.004 -17.918 -2.436 1.00 85.94 214 SER A C 1
ATOM 1669 O O . SER A 1 214 ? 5.407 -18.423 -3.392 1.00 85.94 214 SER A O 1
ATOM 1671 N N . TYR A 1 215 ? 5.768 -16.666 -2.030 1.00 81.88 215 TYR A N 1
ATOM 1672 C CA . TYR A 1 215 ? 4.756 -15.826 -2.645 1.00 81.88 215 TYR A CA 1
ATOM 1673 C C . TYR A 1 21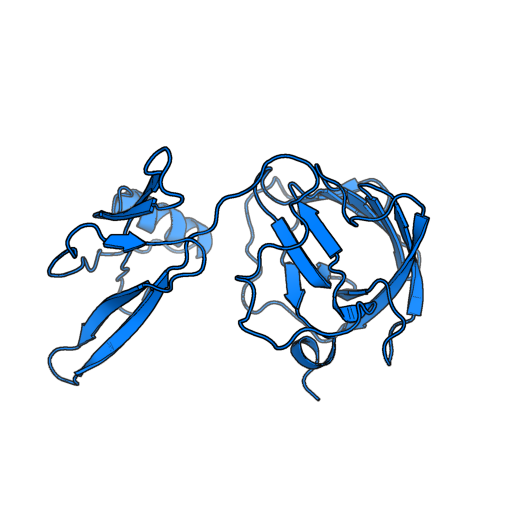5 ? 5.110 -15.454 -4.087 1.00 81.88 215 TYR A C 1
ATOM 1675 O O . TYR A 1 215 ? 6.139 -14.838 -4.378 1.00 81.88 215 TYR A O 1
ATOM 1683 N N . LYS A 1 216 ? 4.174 -15.749 -4.991 1.00 80.06 216 LYS A N 1
ATOM 1684 C CA . LYS A 1 216 ? 4.170 -15.272 -6.373 1.00 80.06 216 LYS A CA 1
ATOM 1685 C C . LYS A 1 216 ? 2.805 -14.651 -6.670 1.00 80.06 216 LYS A C 1
ATOM 1687 O O . LYS A 1 216 ? 1.791 -15.281 -6.365 1.00 80.06 216 LYS A O 1
ATOM 1692 N N . PRO A 1 217 ? 2.742 -13.443 -7.253 1.00 72.88 217 PRO A N 1
ATOM 1693 C CA . PRO A 1 217 ? 1.468 -12.841 -7.615 1.00 72.88 217 PRO A CA 1
ATOM 1694 C C . PRO A 1 217 ? 0.782 -13.689 -8.692 1.00 72.88 217 PRO A C 1
ATOM 1696 O O . PRO A 1 217 ? 1.413 -14.113 -9.658 1.00 72.88 217 PRO A O 1
ATOM 1699 N N . THR A 1 218 ? -0.521 -13.920 -8.542 1.00 61.41 218 THR A N 1
ATOM 1700 C CA . THR A 1 218 ? -1.332 -14.728 -9.470 1.00 61.41 218 THR A CA 1
ATOM 1701 C C . THR A 1 218 ? -1.553 -14.064 -10.831 1.00 61.41 218 THR A C 1
ATOM 1703 O O . THR A 1 218 ? -1.923 -14.751 -11.774 1.00 61.41 218 THR A O 1
ATOM 1706 N N . ASN A 1 219 ? -1.282 -12.761 -10.952 1.00 54.28 219 ASN A N 1
ATOM 1707 C CA . ASN A 1 219 ? -1.182 -12.019 -12.208 1.00 54.28 219 ASN A CA 1
ATOM 1708 C C . ASN A 1 219 ? -0.178 -10.871 -12.014 1.00 54.28 219 ASN A C 1
ATOM 1710 O O . ASN A 1 219 ? -0.588 -9.795 -11.571 1.00 54.28 219 ASN A O 1
ATOM 1714 N N . PRO A 1 220 ? 1.126 -11.044 -12.293 1.00 46.06 220 PRO A N 1
ATOM 1715 C CA . PRO A 1 220 ? 1.990 -9.886 -12.420 1.00 46.06 220 PRO A CA 1
ATOM 1716 C C . PRO A 1 220 ? 1.467 -9.123 -13.636 1.00 46.06 220 PRO A C 1
ATOM 1718 O O . PRO A 1 220 ? 1.543 -9.621 -14.759 1.00 46.06 220 PRO A O 1
ATOM 1721 N N . SER A 1 221 ? 0.881 -7.943 -13.433 1.00 43.59 221 SER A N 1
ATOM 1722 C CA . SER A 1 221 ? 0.768 -7.005 -14.542 1.00 43.59 221 SER A CA 1
ATOM 1723 C C . SER A 1 221 ? 2.165 -6.924 -15.165 1.00 43.59 221 SER A C 1
ATOM 1725 O O . SER A 1 221 ? 3.154 -6.784 -14.452 1.00 43.59 221 SER A O 1
ATOM 1727 N N . GLN A 1 222 ? 2.281 -7.138 -16.472 1.00 39.78 222 GLN A N 1
ATOM 1728 C CA . GLN A 1 222 ? 3.394 -6.610 -17.248 1.00 39.78 222 GLN A CA 1
ATOM 1729 C C . GLN A 1 222 ? 2.844 -5.320 -17.838 1.00 39.78 222 GLN A C 1
ATOM 1731 O O . GLN A 1 222 ? 2.128 -5.340 -18.830 1.00 39.78 222 GLN A O 1
ATOM 1736 N N . SER A 1 223 ? 3.058 -4.200 -17.154 1.00 35.78 223 SER A N 1
ATOM 1737 C CA . SER A 1 223 ? 2.805 -2.890 -17.729 1.00 35.78 223 SER A CA 1
ATOM 1738 C C . SER A 1 223 ? 4.084 -2.478 -18.433 1.00 35.78 223 SER A C 1
ATOM 1740 O O . SER A 1 223 ? 5.142 -2.434 -17.800 1.00 35.78 223 SER A O 1
ATOM 1742 N N . ASP A 1 224 ? 3.952 -2.186 -19.721 1.00 33.19 224 ASP A N 1
ATOM 1743 C CA . ASP A 1 224 ? 4.965 -1.683 -20.643 1.00 33.19 224 ASP A CA 1
ATOM 1744 C C . ASP A 1 224 ? 5.682 -0.421 -20.134 1.00 33.19 224 ASP A C 1
ATOM 1746 O O . ASP A 1 224 ? 5.459 0.698 -20.588 1.00 33.19 224 ASP A O 1
ATOM 1750 N N . ALA A 1 225 ? 6.615 -0.598 -19.206 1.00 33.88 225 ALA A N 1
ATOM 1751 C CA . ALA A 1 225 ? 7.629 0.386 -18.874 1.00 33.88 225 ALA A CA 1
ATOM 1752 C C . ALA A 1 225 ? 8.969 -0.121 -19.417 1.00 33.88 225 ALA A C 1
ATOM 1754 O O . ALA A 1 225 ? 9.831 -0.580 -18.672 1.00 33.88 225 ALA A O 1
ATOM 1755 N N . GLY A 1 226 ? 9.084 -0.092 -20.750 1.00 34.09 226 GLY A N 1
ATOM 1756 C CA . GLY A 1 226 ? 10.311 -0.279 -21.525 1.00 34.09 226 GLY A CA 1
ATOM 1757 C C . GLY A 1 226 ? 11.314 -1.270 -20.942 1.00 34.09 226 GLY A C 1
ATOM 1758 O O . GLY A 1 226 ? 12.281 -0.826 -20.353 1.00 34.09 226 GLY A O 1
ATOM 1759 N N . ARG A 1 227 ? 11.101 -2.581 -21.122 1.00 41.62 227 ARG A N 1
ATOM 1760 C CA . ARG A 1 227 ? 12.050 -3.704 -20.888 1.00 41.62 227 ARG A CA 1
ATOM 1761 C C . ARG A 1 227 ? 12.800 -3.790 -19.537 1.00 41.62 227 ARG A C 1
ATOM 1763 O O . ARG A 1 227 ? 13.446 -4.804 -19.308 1.00 41.62 227 ARG A O 1
ATOM 1770 N N . ASP A 1 228 ? 12.671 -2.820 -18.636 1.00 45.69 228 ASP A N 1
ATOM 1771 C CA . ASP A 1 228 ? 13.570 -2.631 -17.491 1.00 45.69 228 ASP A CA 1
ATOM 1772 C C . ASP A 1 228 ? 12.857 -2.391 -16.152 1.00 45.69 228 ASP A C 1
ATOM 1774 O O . ASP A 1 228 ? 13.521 -2.349 -15.113 1.00 45.69 228 ASP A O 1
ATOM 1778 N N . ARG A 1 229 ? 11.529 -2.210 -16.143 1.00 53.97 229 ARG A N 1
ATOM 1779 C CA . ARG A 1 229 ? 10.756 -1.928 -14.923 1.00 53.97 229 ARG A CA 1
ATOM 1780 C C . ARG A 1 229 ? 9.646 -2.954 -14.718 1.00 53.97 229 ARG A C 1
ATOM 1782 O O . ARG A 1 229 ? 8.894 -3.260 -15.638 1.00 53.97 229 ARG A O 1
ATOM 1789 N N . ILE A 1 230 ? 9.543 -3.461 -13.494 1.00 57.53 230 ILE A N 1
ATOM 1790 C CA . ILE A 1 230 ? 8.544 -4.444 -13.065 1.00 57.53 230 ILE A CA 1
ATOM 1791 C C . ILE A 1 230 ? 7.371 -3.675 -12.454 1.00 57.53 230 ILE A C 1
ATOM 1793 O O . ILE A 1 230 ? 7.613 -2.745 -11.683 1.00 57.53 230 ILE A O 1
ATOM 1797 N N . PRO A 1 231 ? 6.108 -4.019 -12.734 1.00 57.81 231 PRO A N 1
ATOM 1798 C CA . PRO A 1 231 ? 4.982 -3.346 -12.090 1.00 57.81 231 PRO A CA 1
ATOM 1799 C C . PRO A 1 231 ? 4.957 -3.601 -10.592 1.00 57.81 231 PRO A C 1
ATOM 1801 O O . PRO A 1 231 ? 5.226 -4.716 -10.138 1.00 57.81 231 PRO A O 1
ATOM 1804 N N . LEU A 1 232 ? 4.654 -2.558 -9.819 1.00 67.81 232 LEU A N 1
ATOM 1805 C CA . LEU A 1 232 ? 4.657 -2.677 -8.370 1.00 67.81 232 LEU A CA 1
ATOM 1806 C C . LEU A 1 232 ? 3.392 -3.413 -7.941 1.00 67.81 232 LEU A C 1
ATOM 1808 O 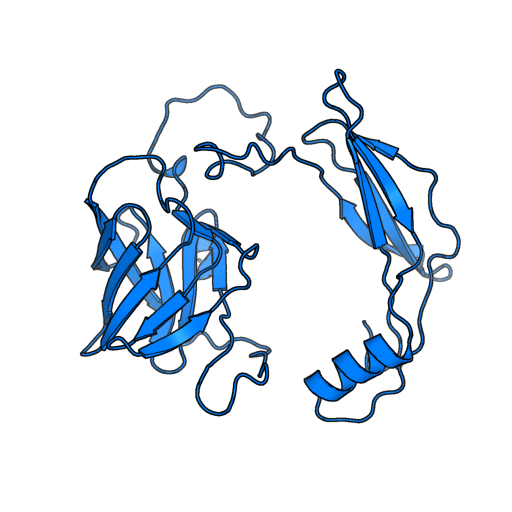O . LEU A 1 232 ? 2.308 -2.836 -7.923 1.00 67.81 232 LEU A O 1
ATOM 1812 N N . VAL A 1 233 ? 3.532 -4.68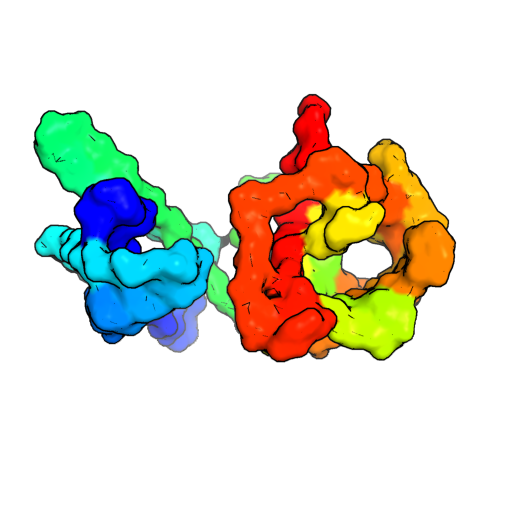9 -7.591 1.00 76.25 233 VAL A N 1
ATOM 1813 C CA . VAL A 1 233 ? 2.492 -5.408 -6.854 1.00 76.25 233 VAL A CA 1
ATOM 1814 C C . VAL A 1 233 ? 2.764 -5.189 -5.377 1.00 76.25 233 VAL A C 1
ATOM 1816 O O . VAL A 1 233 ? 3.779 -5.650 -4.857 1.00 76.25 233 VAL A O 1
ATOM 1819 N N . CYS A 1 234 ? 1.875 -4.467 -4.714 1.00 74.56 234 CYS A N 1
ATOM 1820 C CA . CYS A 1 234 ? 2.034 -4.049 -3.331 1.00 74.56 234 CYS A CA 1
ATOM 1821 C C . CYS A 1 234 ? 0.681 -3.912 -2.640 1.00 74.56 234 CYS A C 1
ATOM 1823 O O . CYS A 1 234 ? -0.355 -3.793 -3.294 1.00 74.56 234 CYS A O 1
ATOM 1825 N N . GLY A 1 235 ? 0.700 -3.896 -1.315 1.00 69.00 235 GLY A N 1
ATOM 1826 C CA . GLY A 1 235 ? -0.496 -3.710 -0.510 1.00 69.00 235 GLY A CA 1
ATOM 1827 C C . GLY A 1 235 ? -0.156 -3.421 0.942 1.00 69.00 235 GLY A C 1
ATOM 1828 O O . GLY A 1 235 ? 1.011 -3.423 1.337 1.00 69.00 235 GLY A O 1
ATOM 1829 N N . GLY A 1 236 ? -1.187 -3.163 1.735 1.00 65.81 236 GLY A N 1
ATOM 1830 C CA . GLY A 1 236 ? -1.071 -3.006 3.175 1.00 65.81 236 GLY A CA 1
ATOM 1831 C C . GLY A 1 236 ? -2.157 -3.786 3.894 1.00 65.81 236 GLY A C 1
ATOM 1832 O O . GLY A 1 236 ? -3.201 -4.094 3.323 1.00 65.81 236 GLY A O 1
ATOM 1833 N N . VAL A 1 237 ? -1.860 -4.174 5.127 1.00 65.50 237 VAL A N 1
ATOM 1834 C CA . VAL A 1 237 ? -2.725 -4.995 5.976 1.00 65.50 237 VAL A CA 1
ATOM 1835 C C . VAL A 1 237 ? -2.664 -4.499 7.424 1.00 65.50 237 VAL A C 1
ATOM 1837 O O . VAL A 1 237 ? -1.694 -3.833 7.812 1.00 65.50 237 VAL A O 1
ATOM 1840 N N . PRO A 1 238 ? -3.658 -4.848 8.258 1.00 65.38 238 PRO A N 1
ATOM 1841 C CA . PRO A 1 238 ? -3.643 -4.499 9.678 1.00 65.38 238 PRO A CA 1
ATOM 1842 C C . PRO A 1 238 ? -2.564 -5.242 10.484 1.00 65.38 238 PRO A C 1
ATOM 1844 O O . PRO A 1 238 ? -2.149 -4.752 11.526 1.00 65.38 238 PRO A O 1
ATOM 1847 N N . ASN A 1 239 ? -2.103 -6.419 10.044 1.00 73.25 239 ASN A N 1
ATOM 1848 C CA . ASN A 1 239 ? -1.061 -7.194 10.729 1.00 73.25 239 ASN A CA 1
ATOM 1849 C C . ASN A 1 239 ? -0.456 -8.276 9.818 1.00 73.25 239 ASN A C 1
ATOM 1851 O O . ASN A 1 239 ? -1.021 -8.609 8.777 1.00 73.25 239 ASN A O 1
ATOM 1855 N N . ALA A 1 240 ? 0.672 -8.865 10.228 1.00 69.50 240 ALA A N 1
ATOM 1856 C CA . ALA A 1 240 ? 1.338 -9.915 9.458 1.00 69.50 240 ALA A CA 1
ATOM 1857 C C . ALA A 1 240 ? 0.491 -11.192 9.278 1.00 69.50 240 ALA A C 1
ATOM 1859 O O . ALA A 1 240 ? 0.591 -11.837 8.234 1.00 69.50 240 ALA A O 1
ATOM 1860 N N . ALA A 1 241 ? -0.368 -11.555 10.238 1.00 71.44 241 ALA A N 1
ATOM 1861 C CA . ALA A 1 241 ? -1.197 -12.762 10.137 1.00 71.44 241 ALA A CA 1
ATOM 1862 C C . ALA A 1 241 ? -2.152 -12.707 8.931 1.00 71.44 241 ALA A C 1
ATOM 1864 O O . ALA A 1 241 ? -2.309 -13.702 8.226 1.00 71.44 241 ALA A O 1
ATOM 1865 N N . ALA A 1 242 ? -2.688 -11.522 8.620 1.00 64.69 242 ALA A N 1
ATOM 1866 C CA . ALA A 1 242 ? -3.510 -11.291 7.432 1.00 64.69 242 ALA A CA 1
ATOM 1867 C C . ALA A 1 242 ? -2.757 -11.509 6.101 1.00 64.69 242 ALA A C 1
ATOM 1869 O O . ALA A 1 242 ? -3.391 -11.702 5.066 1.00 64.69 242 ALA A O 1
ATOM 1870 N N . LEU A 1 243 ? -1.417 -11.484 6.104 1.00 64.38 243 LEU A N 1
ATOM 1871 C CA . LEU A 1 243 ? -0.598 -11.756 4.917 1.00 64.38 243 LEU A CA 1
ATOM 1872 C C . LEU A 1 243 ? -0.176 -13.212 4.796 1.00 64.38 243 LEU A C 1
ATOM 1874 O O . LEU A 1 243 ? -0.151 -13.732 3.679 1.00 64.38 243 LEU A O 1
ATOM 1878 N N . PHE A 1 244 ? 0.219 -13.828 5.906 1.00 70.44 244 PHE A N 1
ATOM 1879 C CA . PHE A 1 244 ? 0.899 -15.124 5.886 1.00 70.44 244 PHE A CA 1
ATOM 1880 C C . PHE A 1 244 ? -0.010 -16.307 6.221 1.00 70.44 244 PHE A C 1
ATOM 1882 O O . PHE A 1 244 ? 0.407 -17.433 5.988 1.00 70.44 244 PHE A O 1
ATOM 1889 N N . GLY A 1 245 ? -1.244 -16.064 6.683 1.00 57.22 245 GLY A N 1
ATOM 1890 C CA . GLY A 1 245 ? -2.204 -17.121 6.994 1.00 57.22 245 GLY A CA 1
ATOM 1891 C C . GLY A 1 245 ? -1.696 -18.035 8.107 1.00 57.22 245 GLY A C 1
ATOM 1892 O O . GLY A 1 245 ? -1.189 -19.117 7.831 1.00 57.22 245 GLY A O 1
ATOM 1893 N N . ASN A 1 246 ? -1.853 -17.590 9.354 1.00 42.22 246 ASN A N 1
ATOM 1894 C CA . ASN A 1 246 ? -1.790 -18.470 10.522 1.00 42.22 246 ASN A CA 1
ATOM 1895 C C . ASN A 1 246 ? -3.202 -18.727 11.037 1.00 42.22 246 ASN A C 1
ATOM 1897 O O . ASN A 1 246 ? -3.955 -17.731 11.144 1.00 42.22 246 ASN A O 1
#

Radius of gyration: 20.86 Å; chains: 1; bounding box: 57×42×54 Å

Foldseek 3Di:
DDQVVQEDEDWDWDWADDPPPQKIWIWTGGDPDDQVRVQVVVCVQVVHRGRHDYDYDPDTDDTDIDHALDWDKDFRDAPPVPRDTDIDIDGDHDPPPDLPPFDPDRPPPDPDDDDDLLVWKFKAAQKFKDKPNHGQETDHRGDMAMAQKKWWQDLVQGIKIKHLDDDPQWAQFWKAAQFWTWGDDDHIIIIMGGPGGRTSDHDIGTMTIHTDNPHDDPRQRPDPPPPRHGYIDMHYDSDCCVVPPD

Sequence (246 aa):
MDTKNGTYFGYDLDVEPLPDSGKFIVSVKPLSLTSSEVSAEVSSRKHQSLALVPISLTRYPEPQTLSEGDLYLLDVLVNRTTGQKIVDEIGVARTQSGLDDLGDDAVPNEPPRNFNLLDVKLRVTGARLLVNRRIVSQLPEKGSVSGHVIWFYYPEFGRVAMSIDQQPGFQKVGTVSRKNIQFTLGNDKFEWGSTTSILPASGTFNLYVLQDFSYKPTNPSQSDAGRDRIPLVCGGVPNAAALFGN

Secondary structure (DSSP, 8-state):
-BTTTTEE--EEEEEEEETTTTEEEEEEEE-SS-HHHHHHHHHHHHTS----EE---SSPPPPEEEETT-EEEEEEEE-TTT--EEEEEEE------SS-TT--S----PPP----GGG--EEEES-EEEETTEEEEE--TT-EEEESEEEEEETTTEEEEEESS--TT-EEEEEEETTEEEEEETTEEEEEE-SS-SSSS-SEEEEEEEEETT---SS-----STTT-----EEEESSTHHHH--